Protein AF-A0A660U6V4-F1 (afdb_monomer_lite)

Radius of gyration: 24.93 Å; chains: 1; bounding box: 78×36×75 Å

Sequence (187 aa):
MKKIIFLFVVLFFILNQIFLRADDAFIGFGAIKERSWGGIVRDWPSIFKMSDVVKVRGPRGMLGIRLSDNFPEVKDNTELLLHFDQVSFGRIMVDGSSYSLKYSDVYPSINIKVMGDGACAFQHIGSRIELTPREVAQFYPGKKLGSFTLSFYLYPTMLFDGETVISMLAPSIRFDNQLTGFKLYFK

pLDDT: mean 70.04, std 15.96, range [30.8, 91.12]

Structure (mmCIF, N/CA/C/O backbone):
data_AF-A0A660U6V4-F1
#
_entry.id   AF-A0A660U6V4-F1
#
loop_
_atom_site.group_PDB
_atom_site.id
_atom_site.type_symbol
_atom_site.label_atom_id
_atom_site.label_alt_id
_atom_site.label_comp_id
_atom_site.label_asym_id
_atom_site.label_entity_id
_atom_site.label_seq_id
_atom_site.pdbx_PDB_ins_code
_atom_site.Cartn_x
_atom_site.Cartn_y
_atom_site.Cartn_z
_atom_site.occupancy
_atom_site.B_iso_or_equiv
_atom_site.auth_seq_id
_atom_site.auth_comp_id
_atom_site.auth_asym_id
_atom_site.auth_atom_id
_atom_site.pdbx_PDB_model_num
ATOM 1 N N . MET A 1 1 ? 58.044 5.216 -10.805 1.00 56.44 1 MET A N 1
ATOM 2 C CA . MET A 1 1 ? 57.088 4.613 -9.843 1.00 56.44 1 MET A CA 1
ATOM 3 C C . MET A 1 1 ? 55.689 5.236 -9.875 1.00 56.44 1 MET A C 1
ATOM 5 O O . MET A 1 1 ? 54.741 4.487 -10.041 1.00 56.44 1 MET A O 1
ATOM 9 N N . LYS A 1 2 ? 55.516 6.570 -9.809 1.00 58.06 2 LYS A N 1
ATOM 10 C CA . LYS A 1 2 ? 54.177 7.214 -9.783 1.00 58.06 2 LYS A CA 1
ATOM 11 C C . LYS A 1 2 ? 53.252 6.891 -10.979 1.00 58.06 2 LYS A C 1
ATOM 13 O O . LYS A 1 2 ? 52.054 6.737 -10.787 1.00 58.06 2 LYS A O 1
ATOM 18 N N . LYS A 1 3 ? 53.795 6.720 -12.194 1.00 61.12 3 LYS A N 1
ATOM 19 C CA . LYS A 1 3 ? 53.003 6.389 -13.400 1.00 61.12 3 LYS A CA 1
ATOM 20 C C . LYS A 1 3 ? 52.432 4.959 -13.408 1.00 61.12 3 LYS A C 1
ATOM 22 O O . LYS A 1 3 ? 51.362 4.748 -13.959 1.00 61.12 3 LYS A O 1
ATOM 27 N N . ILE A 1 4 ? 53.109 3.999 -12.769 1.00 71.69 4 ILE A N 1
ATOM 28 C CA . ILE A 1 4 ? 52.669 2.590 -12.712 1.00 71.69 4 ILE A CA 1
ATOM 29 C C . ILE A 1 4 ? 51.511 2.430 -11.720 1.00 71.69 4 ILE A C 1
ATOM 31 O O . ILE A 1 4 ? 50.544 1.734 -12.006 1.00 71.69 4 ILE A O 1
ATOM 35 N N . ILE A 1 5 ? 51.571 3.146 -10.593 1.00 73.06 5 ILE A N 1
ATOM 36 C CA . ILE A 1 5 ? 50.500 3.163 -9.587 1.00 73.06 5 ILE A CA 1
ATOM 37 C C . ILE A 1 5 ? 49.222 3.771 -10.178 1.00 73.06 5 ILE A C 1
ATOM 39 O O . ILE A 1 5 ? 48.141 3.226 -9.991 1.00 73.06 5 ILE A O 1
ATOM 43 N N . PHE A 1 6 ? 49.344 4.853 -10.954 1.00 75.12 6 PHE A N 1
ATOM 44 C CA . PHE A 1 6 ? 48.192 5.472 -11.612 1.00 75.12 6 PHE A CA 1
ATOM 45 C C . PHE A 1 6 ? 47.521 4.526 -12.620 1.00 75.12 6 PHE A C 1
ATOM 47 O O . PHE A 1 6 ? 46.299 4.423 -12.642 1.00 75.12 6 PHE A O 1
ATOM 54 N N . LEU A 1 7 ? 48.312 3.774 -13.396 1.00 75.38 7 LEU A N 1
ATOM 55 C CA . LEU A 1 7 ? 47.782 2.771 -14.322 1.00 75.38 7 LEU A CA 1
ATOM 56 C C . LEU A 1 7 ? 47.013 1.666 -13.579 1.00 75.38 7 LEU A C 1
ATOM 58 O O . LEU A 1 7 ? 45.936 1.277 -14.017 1.00 75.38 7 LEU A O 1
ATOM 62 N N . PHE A 1 8 ? 47.526 1.210 -12.432 1.00 74.44 8 PHE A N 1
ATOM 63 C CA . PHE A 1 8 ? 46.866 0.196 -11.604 1.00 74.44 8 PHE A CA 1
ATOM 64 C C . PHE A 1 8 ? 45.539 0.686 -11.013 1.00 74.44 8 PHE A C 1
ATOM 66 O O . PHE A 1 8 ? 44.561 -0.056 -11.017 1.00 74.44 8 PHE A O 1
ATOM 73 N N . VAL A 1 9 ? 45.476 1.942 -10.559 1.00 73.44 9 VAL A N 1
ATOM 74 C CA . VAL A 1 9 ? 44.240 2.543 -10.027 1.00 73.44 9 VAL A CA 1
ATOM 75 C C . VAL A 1 9 ? 43.182 2.681 -11.123 1.00 73.44 9 VAL A C 1
ATOM 77 O O . VAL A 1 9 ? 42.023 2.335 -10.905 1.00 73.44 9 VAL A O 1
ATOM 80 N N . VAL A 1 10 ? 43.577 3.115 -12.323 1.00 72.62 10 VAL A N 1
ATOM 81 C CA . VAL A 1 10 ? 42.662 3.216 -13.471 1.00 72.62 10 VAL A CA 1
ATOM 82 C C . VAL A 1 10 ? 42.168 1.830 -13.902 1.00 72.62 10 VAL A C 1
ATOM 84 O O . VAL A 1 10 ? 40.972 1.651 -14.122 1.00 72.62 10 VAL A O 1
ATOM 87 N N . LEU A 1 11 ? 43.052 0.827 -13.951 1.00 70.12 11 LEU A N 1
ATOM 88 C CA . LEU A 1 11 ? 42.680 -0.547 -14.301 1.00 70.12 11 LEU A CA 1
ATOM 89 C C . LEU A 1 11 ? 41.718 -1.158 -13.266 1.00 70.12 11 LEU A C 1
ATOM 91 O O . LEU A 1 11 ? 40.752 -1.815 -13.644 1.00 70.12 11 LEU A O 1
ATOM 95 N N . PHE A 1 12 ? 41.936 -0.893 -11.974 1.00 69.38 12 PHE A N 1
ATOM 96 C CA . PHE A 1 12 ? 41.075 -1.362 -10.884 1.00 69.38 12 PHE A CA 1
ATOM 97 C C . PHE A 1 12 ? 39.674 -0.733 -10.928 1.00 69.38 12 PHE A C 1
ATOM 99 O O . PHE A 1 12 ? 38.679 -1.411 -10.662 1.00 69.38 12 PHE A O 1
ATOM 106 N N . PHE A 1 13 ? 39.574 0.543 -11.317 1.00 60.69 13 PHE A N 1
ATOM 107 C CA . PHE A 1 13 ? 38.285 1.210 -11.517 1.00 60.69 13 PHE A CA 1
ATOM 108 C C . PHE A 1 13 ? 37.533 0.675 -12.742 1.00 60.69 13 PHE A C 1
ATOM 110 O O . PHE A 1 13 ? 36.322 0.483 -12.669 1.00 60.69 13 PHE A O 1
ATOM 117 N N . ILE A 1 14 ? 38.228 0.383 -13.845 1.00 62.06 14 ILE A N 1
ATOM 118 C CA . ILE A 1 14 ? 37.599 -0.166 -15.058 1.00 62.06 14 ILE A CA 1
ATOM 119 C C . ILE A 1 14 ? 37.148 -1.617 -14.837 1.00 62.06 14 ILE A C 1
ATOM 121 O O . ILE A 1 14 ? 36.043 -1.980 -15.234 1.00 62.06 14 ILE A O 1
ATOM 125 N N . LEU A 1 15 ? 37.954 -2.441 -14.161 1.00 56.00 15 LEU A N 1
ATOM 126 C CA . LEU A 1 15 ? 37.610 -3.841 -13.887 1.00 56.00 15 LEU A CA 1
ATOM 127 C C . LEU A 1 15 ? 36.427 -3.976 -12.914 1.00 56.00 15 LEU A C 1
ATOM 129 O O . LEU A 1 15 ? 35.566 -4.825 -13.135 1.00 56.00 15 LEU A O 1
ATOM 133 N N . ASN A 1 16 ? 36.306 -3.101 -11.906 1.00 54.91 16 ASN A N 1
ATOM 134 C CA . ASN A 1 16 ? 35.133 -3.094 -11.017 1.00 54.91 16 ASN A CA 1
ATOM 135 C C . ASN A 1 16 ? 33.827 -2.738 -11.746 1.00 54.91 16 ASN A C 1
ATOM 137 O O . ASN A 1 16 ? 32.776 -3.285 -11.426 1.00 54.91 16 ASN A O 1
ATOM 141 N N . GLN A 1 17 ? 33.882 -1.877 -12.767 1.00 53.91 17 GLN A N 1
ATOM 142 C CA . GLN A 1 17 ? 32.705 -1.535 -13.580 1.00 53.91 17 GLN A CA 1
ATOM 143 C C . GLN A 1 17 ? 32.230 -2.702 -14.465 1.00 53.91 17 GLN A C 1
ATOM 145 O O . GLN A 1 17 ? 31.076 -2.719 -14.889 1.00 53.91 17 GLN A O 1
ATOM 150 N N . ILE A 1 18 ? 33.098 -3.683 -14.742 1.00 52.56 18 ILE A N 1
ATOM 151 C CA . ILE A 1 18 ? 32.768 -4.865 -15.553 1.00 52.56 18 ILE A CA 1
ATOM 152 C C . ILE A 1 18 ? 32.165 -5.979 -14.682 1.00 52.56 18 ILE A C 1
ATOM 154 O O . ILE A 1 18 ? 31.241 -6.656 -15.127 1.00 52.56 18 ILE A O 1
ATOM 158 N N . PHE A 1 19 ? 32.626 -6.142 -13.437 1.00 47.75 19 PHE A N 1
ATOM 159 C CA . PHE A 1 19 ? 32.134 -7.193 -12.534 1.00 47.75 19 PHE A CA 1
ATOM 160 C C . PHE A 1 19 ? 30.818 -6.859 -11.813 1.00 47.75 19 PHE A C 1
ATOM 162 O O . PHE A 1 19 ? 30.117 -7.772 -11.395 1.00 47.75 19 PHE A O 1
ATOM 169 N N . LEU A 1 20 ? 30.410 -5.588 -11.741 1.00 45.88 20 LEU A N 1
ATOM 170 C CA . LEU A 1 20 ? 29.126 -5.173 -11.144 1.00 45.88 20 LEU A CA 1
ATOM 171 C C . LEU A 1 20 ? 27.901 -5.358 -12.071 1.00 45.88 20 LEU A C 1
ATOM 173 O O . LEU A 1 20 ? 26.837 -4.802 -11.812 1.00 45.88 20 LEU A O 1
ATOM 177 N N . ARG A 1 21 ? 28.033 -6.112 -13.172 1.00 45.25 21 ARG A N 1
ATOM 178 C CA . ARG A 1 21 ? 26.960 -6.353 -14.161 1.00 45.25 21 ARG A CA 1
ATOM 179 C C . ARG A 1 21 ? 26.625 -7.828 -14.392 1.00 45.25 21 ARG A C 1
ATOM 181 O O . ARG A 1 21 ? 26.104 -8.177 -15.448 1.00 45.25 21 ARG A O 1
ATOM 188 N N . ALA A 1 22 ? 26.914 -8.689 -13.428 1.00 46.25 22 ALA A N 1
ATOM 189 C CA . ALA A 1 22 ? 26.546 -10.094 -13.503 1.00 46.25 22 ALA A CA 1
ATOM 190 C C . ALA A 1 22 ? 25.791 -10.496 -12.240 1.00 46.25 22 ALA A C 1
ATOM 192 O O . ALA A 1 22 ? 26.386 -11.072 -11.349 1.00 46.25 22 ALA A O 1
ATOM 193 N N . ASP A 1 23 ? 24.504 -10.158 -12.186 1.00 45.94 23 ASP A N 1
ATOM 194 C CA . ASP A 1 23 ? 23.514 -10.831 -11.340 1.00 45.94 23 ASP A CA 1
ATOM 195 C C . ASP A 1 23 ? 22.126 -10.638 -11.971 1.00 45.94 23 ASP A C 1
ATOM 197 O O . ASP A 1 23 ? 21.220 -10.028 -11.408 1.00 45.94 23 ASP A O 1
ATOM 201 N N . ASP A 1 24 ? 21.958 -11.162 -13.188 1.00 45.28 24 ASP A N 1
ATOM 202 C CA . ASP A 1 24 ? 20.621 -11.470 -13.688 1.00 45.28 24 ASP A CA 1
ATOM 203 C C . ASP A 1 24 ? 20.239 -12.829 -13.093 1.00 45.28 24 ASP A C 1
ATOM 205 O O . ASP A 1 24 ? 20.553 -13.893 -13.636 1.00 45.28 24 ASP A O 1
ATOM 209 N N . ALA A 1 25 ? 19.598 -12.788 -11.925 1.00 39.84 25 ALA A N 1
ATOM 210 C CA . ALA A 1 25 ? 18.915 -13.941 -11.368 1.00 39.84 25 ALA A CA 1
ATOM 211 C C . ALA A 1 25 ? 17.941 -14.489 -12.423 1.00 39.84 25 ALA A C 1
ATOM 213 O O . ALA A 1 25 ? 17.092 -13.775 -12.957 1.00 39.84 25 ALA A O 1
ATOM 214 N N . PHE A 1 26 ? 18.100 -15.771 -12.745 1.00 38.44 26 PHE A N 1
ATOM 215 C CA . PHE A 1 26 ? 17.260 -16.514 -13.675 1.00 38.44 26 PHE A CA 1
ATOM 216 C C . PHE A 1 26 ? 15.803 -16.505 -13.173 1.00 38.44 26 PHE A C 1
ATOM 218 O O . PHE A 1 26 ? 15.432 -17.284 -12.297 1.00 38.44 26 PHE A O 1
ATOM 225 N N . ILE A 1 27 ? 14.965 -15.625 -13.724 1.00 37.44 27 ILE A N 1
ATOM 226 C CA . ILE A 1 27 ? 13.510 -15.655 -13.535 1.00 37.44 27 ILE A CA 1
ATOM 227 C C . ILE A 1 27 ? 12.926 -16.396 -14.741 1.00 37.44 27 ILE A C 1
ATOM 229 O O . ILE A 1 27 ? 13.237 -16.080 -15.887 1.00 37.44 27 ILE A O 1
ATOM 233 N N . GLY A 1 28 ? 12.162 -17.453 -14.462 1.00 33.84 28 GLY A N 1
ATOM 234 C CA . GLY A 1 28 ? 11.823 -18.531 -15.390 1.00 33.84 28 GLY A CA 1
ATOM 235 C C . GLY A 1 28 ? 11.405 -18.107 -16.802 1.00 33.84 28 GLY A C 1
ATOM 236 O O . GLY A 1 28 ? 10.550 -17.249 -17.005 1.00 33.84 28 GLY A O 1
ATOM 237 N N . PHE A 1 29 ? 11.961 -18.801 -17.795 1.00 38.56 29 PHE A N 1
ATOM 238 C CA . PHE A 1 29 ? 11.467 -18.758 -19.164 1.00 38.56 29 PHE A CA 1
ATOM 239 C C . PHE A 1 29 ? 10.163 -19.554 -19.259 1.00 38.56 29 PHE A C 1
ATOM 241 O O . PHE A 1 29 ? 10.164 -20.785 -19.239 1.00 38.56 29 PHE A O 1
ATOM 248 N N . GLY A 1 30 ? 9.043 -18.857 -19.433 1.00 37.59 30 GLY A N 1
ATOM 249 C CA . GLY A 1 30 ? 7.871 -19.450 -20.063 1.00 37.59 30 GLY A CA 1
ATOM 250 C C . GLY A 1 30 ? 8.166 -19.650 -21.548 1.00 37.59 30 GLY A C 1
ATOM 251 O O . GLY A 1 30 ? 8.007 -18.726 -22.342 1.00 37.59 30 GLY A O 1
ATOM 252 N N . ALA A 1 31 ? 8.633 -20.836 -21.939 1.00 36.97 31 ALA A N 1
ATOM 253 C CA . ALA A 1 31 ? 8.666 -21.202 -23.348 1.00 36.97 31 ALA A CA 1
ATOM 254 C C . ALA A 1 31 ? 7.220 -21.359 -23.830 1.00 36.97 31 ALA A C 1
ATOM 256 O O . ALA A 1 31 ? 6.438 -22.105 -23.237 1.00 36.97 31 ALA A O 1
ATOM 257 N N . ILE A 1 32 ? 6.854 -20.658 -24.903 1.00 45.62 32 ILE A N 1
ATOM 258 C CA . ILE A 1 32 ? 5.584 -20.896 -25.589 1.00 45.62 32 ILE A CA 1
ATOM 259 C C . ILE A 1 32 ? 5.622 -22.345 -26.086 1.00 45.62 32 ILE A C 1
ATOM 261 O O . ILE A 1 32 ? 6.337 -22.654 -27.036 1.00 45.62 32 ILE A O 1
ATOM 265 N N . LYS A 1 33 ? 4.907 -23.233 -25.386 1.00 38.03 33 LYS A N 1
ATOM 266 C CA . LYS A 1 33 ? 4.964 -24.685 -25.600 1.00 38.03 33 LYS A CA 1
ATOM 267 C C . LYS A 1 33 ? 4.231 -25.115 -26.873 1.00 38.03 33 LYS A C 1
ATOM 269 O O . LYS A 1 33 ? 4.570 -26.146 -27.438 1.00 38.03 33 LYS A O 1
ATOM 274 N N . GLU A 1 34 ? 3.285 -24.307 -27.352 1.00 30.80 34 GLU A N 1
ATOM 275 C CA . GLU A 1 34 ? 2.601 -24.547 -28.620 1.00 30.80 34 GLU A CA 1
ATOM 276 C C . GLU A 1 34 ? 2.069 -23.235 -29.222 1.00 30.80 34 GLU A C 1
ATOM 278 O O . GLU A 1 34 ? 1.508 -22.393 -28.519 1.00 30.80 34 GLU A O 1
ATOM 283 N N . ARG A 1 35 ? 2.255 -23.052 -30.533 1.00 45.50 35 ARG A N 1
ATOM 284 C CA . ARG A 1 35 ? 1.520 -22.077 -31.349 1.00 45.50 35 ARG A CA 1
ATOM 285 C C . ARG A 1 35 ? 0.851 -22.859 -32.468 1.00 45.50 35 ARG A C 1
ATOM 287 O O . ARG A 1 35 ? 1.531 -23.261 -33.408 1.00 45.50 35 ARG A O 1
ATOM 294 N N . SER A 1 36 ? -0.455 -23.075 -32.377 1.00 37.28 36 SER A N 1
ATOM 295 C CA . SER A 1 36 ? -1.227 -23.614 -33.492 1.00 37.28 36 SER A CA 1
ATOM 296 C C . SER A 1 36 ? -1.956 -22.475 -34.200 1.00 37.28 36 SER A C 1
ATOM 298 O O . SER A 1 36 ? -2.943 -21.931 -33.715 1.00 37.28 36 SER A O 1
ATOM 300 N N . TRP A 1 37 ? -1.447 -22.092 -35.371 1.00 43.34 37 TRP A N 1
ATOM 301 C CA . TRP A 1 37 ? -2.268 -21.490 -36.417 1.00 43.34 37 TRP A CA 1
ATOM 302 C C . TRP A 1 37 ? -1.598 -21.681 -37.780 1.00 43.34 37 TRP A C 1
ATOM 304 O O . TRP A 1 37 ? -0.381 -21.544 -37.909 1.00 43.34 37 TRP A O 1
ATOM 314 N N . GLY A 1 38 ? -2.386 -22.066 -38.784 1.00 40.25 38 GLY A N 1
ATOM 315 C CA . GLY A 1 38 ? -1.903 -22.424 -40.114 1.00 40.25 38 GLY A CA 1
ATOM 316 C C . GLY A 1 38 ? -1.433 -21.207 -40.908 1.00 40.25 38 GLY A C 1
ATOM 317 O O . GLY A 1 38 ? -2.225 -20.319 -41.203 1.00 40.25 38 GLY A O 1
ATOM 318 N N . GLY A 1 39 ? -0.155 -21.184 -41.293 1.00 34.72 39 GLY A N 1
ATOM 319 C CA . GLY A 1 39 ? 0.376 -20.145 -42.175 1.00 34.72 39 GLY A CA 1
ATOM 320 C C . GLY A 1 39 ? 1.897 -20.165 -42.323 1.00 34.72 39 GLY A C 1
ATOM 321 O O . GLY A 1 39 ? 2.628 -19.737 -41.443 1.00 34.72 39 GLY A O 1
ATOM 322 N N . ILE A 1 40 ? 2.332 -20.682 -43.468 1.00 40.56 40 ILE A N 1
ATOM 323 C CA . ILE A 1 40 ? 3.671 -20.766 -44.079 1.00 40.56 40 ILE A CA 1
ATOM 324 C C . ILE A 1 40 ? 4.688 -19.674 -43.652 1.00 40.56 40 ILE A C 1
ATOM 326 O O . ILE A 1 40 ? 4.561 -18.523 -44.045 1.00 40.56 40 ILE A O 1
ATOM 330 N N . VAL A 1 41 ? 5.737 -20.102 -42.929 1.00 43.59 41 VAL A N 1
ATOM 331 C CA . VAL A 1 41 ? 7.213 -19.861 -43.006 1.00 43.59 41 VAL A CA 1
ATOM 332 C C . VAL A 1 41 ? 7.813 -18.502 -43.454 1.00 43.59 41 VAL A C 1
ATOM 334 O O . VAL A 1 41 ? 9.019 -18.329 -43.309 1.00 43.59 41 VAL A O 1
ATOM 337 N N . ARG A 1 42 ? 7.082 -17.498 -43.940 1.00 41.06 42 ARG A N 1
ATOM 338 C CA . ARG A 1 42 ? 7.687 -16.217 -44.353 1.00 41.06 42 ARG A CA 1
ATOM 339 C C . ARG A 1 42 ? 7.310 -15.102 -43.395 1.00 41.06 42 ARG A C 1
ATOM 341 O O . ARG A 1 42 ? 6.128 -14.854 -43.210 1.00 41.06 42 ARG A O 1
ATOM 348 N N . ASP A 1 43 ? 8.351 -14.515 -42.799 1.00 43.56 43 ASP A N 1
ATOM 349 C CA . ASP A 1 43 ? 8.454 -13.199 -42.161 1.00 43.56 43 ASP A CA 1
ATOM 350 C C . ASP A 1 43 ? 7.144 -12.569 -41.701 1.00 43.56 43 ASP A C 1
ATOM 352 O O . ASP A 1 43 ? 6.300 -12.256 -42.521 1.00 43.56 43 ASP A O 1
ATOM 356 N N . TRP A 1 44 ? 7.019 -12.310 -40.397 1.00 48.53 44 TRP A N 1
ATOM 357 C CA . TRP A 1 44 ? 5.889 -11.628 -39.761 1.00 48.53 44 TRP A CA 1
ATOM 358 C C . TRP A 1 44 ? 5.781 -10.188 -40.299 1.00 48.53 44 TRP A C 1
ATOM 360 O O . TRP A 1 44 ? 6.387 -9.291 -39.709 1.00 48.53 44 TRP A O 1
ATOM 370 N N . PRO A 1 45 ? 5.046 -9.898 -41.393 1.00 45.91 45 PRO A N 1
ATOM 371 C CA . PRO A 1 45 ? 5.217 -8.627 -42.089 1.00 45.91 45 PRO A CA 1
ATOM 372 C C . PRO A 1 45 ? 4.501 -7.503 -41.343 1.00 45.91 45 PRO A C 1
ATOM 374 O O . PRO A 1 45 ? 4.735 -6.323 -41.594 1.00 45.91 45 PRO A O 1
ATOM 377 N N . SER A 1 46 ? 3.560 -7.846 -40.461 1.00 50.97 46 SER A N 1
ATOM 378 C CA . SER A 1 46 ? 2.671 -6.875 -39.840 1.00 50.97 46 SER A CA 1
ATOM 379 C C . SER A 1 46 ? 2.091 -7.446 -38.551 1.00 50.97 46 SER A C 1
ATOM 381 O O . SER A 1 46 ? 1.194 -8.287 -38.570 1.00 50.97 46 SER A O 1
ATOM 383 N N . ILE A 1 47 ? 2.599 -6.981 -37.410 1.00 55.41 47 ILE A N 1
ATOM 384 C CA . ILE A 1 47 ? 1.911 -7.159 -36.132 1.00 55.41 47 ILE A CA 1
ATOM 385 C C . ILE A 1 47 ? 0.644 -6.298 -36.193 1.00 55.41 47 ILE A C 1
ATOM 387 O O . ILE A 1 47 ? 0.729 -5.074 -36.223 1.00 55.41 47 ILE A O 1
ATOM 391 N N . PHE A 1 48 ? -0.522 -6.940 -36.249 1.00 52.09 48 PHE A N 1
ATOM 392 C CA . PHE A 1 48 ? -1.805 -6.259 -36.455 1.00 52.09 48 PHE A CA 1
ATOM 393 C C . PHE A 1 48 ? -2.311 -5.528 -35.200 1.00 52.09 48 PHE A C 1
ATOM 395 O O . PHE A 1 48 ? -2.978 -4.502 -35.301 1.00 52.09 48 PHE A O 1
ATOM 402 N N . LYS A 1 49 ? -1.982 -6.035 -34.003 1.00 55.38 49 LYS A N 1
ATOM 403 C CA . LYS A 1 49 ? -2.353 -5.418 -32.725 1.00 55.38 49 LYS A CA 1
ATOM 404 C C . LYS A 1 49 ? -1.404 -5.869 -31.617 1.00 55.38 49 LYS A C 1
ATOM 406 O O . LYS A 1 49 ? -1.132 -7.057 -31.478 1.00 55.38 49 LYS A O 1
ATOM 411 N N . MET A 1 50 ? -0.919 -4.913 -30.832 1.00 61.12 50 MET A N 1
ATOM 412 C CA . MET A 1 50 ? -0.195 -5.143 -29.582 1.00 61.12 50 MET A CA 1
ATOM 413 C C . MET A 1 50 ? -1.046 -4.559 -28.458 1.00 61.12 50 MET A C 1
ATOM 415 O O . MET A 1 50 ? -1.225 -3.346 -28.405 1.00 61.12 50 MET A O 1
ATOM 419 N N . SER A 1 51 ? -1.596 -5.412 -27.600 1.00 65.69 51 SER A N 1
ATOM 420 C CA . SER A 1 51 ? -2.247 -5.018 -26.347 1.00 65.69 51 SER A CA 1
ATOM 421 C C . SER A 1 51 ? -1.553 -5.726 -25.193 1.00 65.69 51 SER A C 1
ATOM 423 O O . SER A 1 51 ? -1.007 -6.811 -25.391 1.00 65.69 51 SER A O 1
ATOM 425 N N . ASP A 1 52 ? -1.537 -5.087 -24.025 1.00 69.88 52 ASP A N 1
ATOM 426 C CA . ASP A 1 52 ? -1.032 -5.679 -22.778 1.00 69.88 52 ASP A CA 1
ATOM 427 C C . ASP A 1 52 ? 0.426 -6.157 -22.885 1.00 69.88 52 ASP A C 1
ATOM 429 O O . ASP A 1 52 ? 0.839 -7.183 -22.343 1.00 69.88 52 ASP A O 1
ATOM 433 N N . VAL A 1 53 ? 1.224 -5.407 -23.651 1.00 71.50 53 VAL A N 1
ATOM 434 C CA . VAL A 1 53 ? 2.643 -5.671 -23.878 1.00 71.50 53 VAL A CA 1
ATOM 435 C C . VAL A 1 53 ? 3.457 -4.394 -23.762 1.00 71.50 53 VAL A C 1
ATOM 437 O O . VAL A 1 53 ? 3.059 -3.326 -24.224 1.00 71.50 53 VAL A O 1
ATOM 440 N N . VAL A 1 54 ? 4.648 -4.527 -23.192 1.00 73.25 54 VAL A N 1
ATOM 441 C CA . VAL A 1 54 ? 5.615 -3.448 -23.006 1.00 73.25 54 VAL A CA 1
ATOM 442 C C . VAL A 1 54 ? 6.874 -3.750 -23.805 1.00 73.25 54 VAL A C 1
ATOM 444 O O . VAL A 1 54 ? 7.371 -4.880 -23.840 1.00 73.25 54 VAL A O 1
ATOM 447 N N . LYS A 1 55 ? 7.406 -2.713 -24.453 1.00 75.38 55 LYS A N 1
ATOM 448 C CA . LYS A 1 55 ? 8.701 -2.770 -25.131 1.00 75.38 55 LYS A CA 1
ATOM 449 C C . LYS A 1 55 ? 9.802 -2.647 -24.088 1.00 75.38 55 LYS A C 1
ATOM 451 O O . LYS A 1 55 ? 9.833 -1.682 -23.331 1.00 75.38 55 LYS A O 1
ATOM 456 N N . VAL A 1 56 ? 10.711 -3.609 -24.068 1.00 76.38 56 VAL A N 1
ATOM 457 C CA . VAL A 1 56 ? 11.852 -3.643 -23.149 1.00 76.38 56 VAL A CA 1
ATOM 458 C C . VAL A 1 56 ? 13.148 -3.767 -23.936 1.00 76.38 56 VAL A C 1
ATOM 460 O O . VAL A 1 56 ? 13.156 -4.185 -25.095 1.00 76.38 56 VAL A O 1
ATOM 463 N N . ARG A 1 57 ? 14.271 -3.395 -23.324 1.00 68.31 57 ARG A N 1
ATOM 464 C CA . ARG A 1 57 ? 15.580 -3.604 -23.942 1.00 68.31 57 ARG A CA 1
ATOM 465 C C . ARG A 1 57 ? 15.948 -5.082 -23.825 1.00 68.31 57 ARG A C 1
ATOM 467 O O . ARG A 1 57 ? 16.163 -5.581 -22.728 1.00 68.31 57 ARG A O 1
ATOM 474 N N . GLY A 1 58 ? 15.992 -5.770 -24.956 1.00 69.06 58 GLY A N 1
ATOM 475 C CA . GLY A 1 58 ? 16.435 -7.152 -25.059 1.00 69.06 58 GLY A CA 1
ATOM 476 C C . GLY A 1 58 ? 17.964 -7.284 -25.073 1.00 69.06 58 GLY A C 1
ATOM 477 O O . GLY A 1 58 ? 18.694 -6.281 -25.126 1.00 69.06 58 GLY A O 1
ATOM 478 N N . PRO A 1 59 ? 18.474 -8.528 -25.058 1.00 65.69 59 PRO A N 1
ATOM 479 C CA . PRO A 1 59 ? 19.903 -8.805 -25.109 1.00 65.69 59 PRO A CA 1
ATOM 480 C C . PRO A 1 59 ? 20.579 -8.108 -26.291 1.00 65.69 59 PRO A C 1
ATOM 482 O O . PRO A 1 59 ? 20.021 -8.013 -27.384 1.00 65.69 59 PRO A O 1
ATOM 485 N N . ARG A 1 60 ? 21.802 -7.608 -26.071 1.00 73.12 60 ARG A N 1
ATOM 486 C CA . ARG A 1 60 ? 22.613 -6.922 -27.099 1.00 73.12 60 ARG A CA 1
ATOM 487 C C . ARG A 1 60 ? 21.925 -5.703 -27.736 1.00 73.12 60 ARG A C 1
ATOM 489 O O . ARG A 1 60 ? 22.259 -5.318 -28.850 1.00 73.12 60 ARG A O 1
ATOM 496 N N . GLY A 1 61 ? 20.986 -5.074 -27.025 1.00 70.12 61 GLY A N 1
ATOM 497 C CA . GLY A 1 61 ? 20.281 -3.883 -27.506 1.00 70.12 61 GLY A CA 1
ATOM 498 C C . GLY A 1 61 ? 19.156 -4.172 -28.498 1.00 70.12 61 GLY A C 1
ATOM 499 O O . GLY A 1 61 ? 18.638 -3.230 -29.092 1.00 70.12 61 GLY A O 1
ATOM 500 N N . MET A 1 62 ? 18.763 -5.437 -28.663 1.00 67.38 62 MET A N 1
ATOM 501 C CA . MET A 1 62 ? 17.583 -5.798 -29.448 1.00 67.38 62 MET A CA 1
ATOM 502 C C . MET A 1 62 ? 16.302 -5.291 -28.777 1.00 67.38 62 MET A C 1
ATOM 504 O O . MET A 1 62 ? 16.263 -5.064 -27.568 1.00 67.38 62 MET A O 1
ATOM 508 N N . LEU A 1 63 ? 15.234 -5.123 -29.553 1.00 62.88 63 LEU A N 1
ATOM 509 C CA . LEU A 1 63 ? 13.913 -4.832 -29.007 1.00 62.88 63 LEU A CA 1
ATOM 510 C C . LEU A 1 63 ? 13.318 -6.117 -28.421 1.00 62.88 63 LEU A C 1
ATOM 512 O O . LEU A 1 63 ? 13.065 -7.075 -29.148 1.00 62.88 63 LEU A O 1
ATOM 516 N N . GLY A 1 64 ? 13.095 -6.131 -27.112 1.00 72.62 64 GLY A N 1
ATOM 517 C CA . GLY A 1 64 ? 12.322 -7.160 -26.431 1.00 72.62 64 GLY A CA 1
ATOM 518 C C . GLY A 1 64 ? 10.859 -6.745 -26.303 1.00 72.62 64 GLY A C 1
ATOM 519 O O . GLY A 1 64 ? 10.535 -5.559 -26.204 1.00 72.62 64 GLY A O 1
ATOM 520 N N . ILE A 1 65 ? 9.969 -7.732 -26.284 1.00 72.69 65 ILE A N 1
ATOM 521 C CA . ILE A 1 65 ? 8.547 -7.547 -25.991 1.00 72.69 65 ILE A CA 1
ATOM 522 C C . ILE A 1 65 ? 8.218 -8.446 -24.804 1.00 72.69 65 ILE A C 1
ATOM 524 O O . ILE A 1 65 ? 8.563 -9.627 -24.801 1.00 72.69 65 ILE A O 1
ATOM 528 N N . ARG A 1 66 ? 7.567 -7.872 -23.798 1.00 74.81 66 ARG A N 1
ATOM 529 C CA . ARG A 1 66 ? 7.155 -8.529 -22.555 1.00 74.81 66 ARG A CA 1
ATOM 530 C C . ARG A 1 66 ? 5.668 -8.256 -22.330 1.00 74.81 66 ARG A C 1
ATOM 532 O O . ARG A 1 66 ? 5.189 -7.213 -22.760 1.00 74.81 66 ARG A O 1
ATOM 539 N N . LEU A 1 67 ? 4.953 -9.162 -21.664 1.00 74.69 67 LEU A N 1
ATOM 540 C CA . LEU A 1 67 ? 3.590 -8.885 -21.191 1.00 74.69 67 LEU A CA 1
ATOM 541 C C . LEU A 1 67 ? 3.619 -7.768 -20.141 1.00 74.69 67 LEU A C 1
ATOM 543 O O . LEU A 1 67 ? 4.532 -7.731 -19.313 1.00 74.69 67 LEU A O 1
ATOM 547 N N . SER A 1 68 ? 2.652 -6.856 -20.187 1.00 70.88 68 SER A N 1
ATOM 548 C CA . SER A 1 68 ? 2.485 -5.860 -19.129 1.00 70.88 68 SER A CA 1
ATOM 549 C C . SER A 1 68 ? 2.232 -6.547 -17.795 1.00 70.88 68 SER A C 1
ATOM 551 O O . SER A 1 68 ? 1.588 -7.595 -17.736 1.00 70.88 68 SER A O 1
ATOM 553 N N . ASP A 1 69 ? 2.756 -5.953 -16.725 1.00 70.88 69 ASP A N 1
ATOM 554 C CA . ASP A 1 69 ? 2.464 -6.444 -15.385 1.00 70.88 69 ASP A CA 1
ATOM 555 C C . ASP A 1 69 ? 0.969 -6.315 -15.113 1.00 70.88 69 ASP A C 1
ATOM 557 O O . ASP A 1 69 ? 0.317 -5.368 -15.558 1.00 70.88 69 ASP A O 1
ATOM 561 N N . ASN A 1 70 ? 0.423 -7.288 -14.388 1.00 69.75 70 ASN A N 1
ATOM 562 C CA . ASN A 1 70 ? -0.951 -7.199 -13.933 1.00 69.75 70 ASN A CA 1
ATOM 563 C C . ASN A 1 70 ? -1.005 -6.154 -12.814 1.00 69.75 70 ASN A C 1
ATOM 565 O O . ASN A 1 70 ? -0.491 -6.394 -11.719 1.00 69.75 70 ASN A O 1
ATOM 569 N N . PHE A 1 71 ? -1.570 -4.985 -13.109 1.00 68.88 71 PHE A N 1
ATOM 570 C CA . PHE A 1 71 ? -1.683 -3.894 -12.152 1.00 68.88 71 PHE A CA 1
ATOM 571 C C . PHE A 1 71 ? -3.055 -3.938 -11.466 1.00 68.88 71 PHE A C 1
ATOM 573 O O . PHE A 1 71 ? -4.073 -4.114 -12.140 1.00 68.88 71 PHE A O 1
ATOM 580 N N . PRO A 1 72 ? -3.124 -3.801 -10.132 1.00 72.25 72 PRO A N 1
ATOM 581 C CA . PRO A 1 72 ? -4.402 -3.683 -9.449 1.00 72.25 72 PRO A CA 1
ATOM 582 C C . PRO A 1 72 ? -5.114 -2.389 -9.866 1.00 72.25 72 PRO A C 1
ATOM 584 O O . PRO A 1 72 ? -4.672 -1.291 -9.553 1.00 72.25 72 PRO A O 1
ATOM 587 N N . GLU A 1 73 ? -6.246 -2.517 -10.552 1.00 76.00 73 GLU A N 1
ATOM 588 C CA . GLU A 1 73 ? -7.104 -1.382 -10.896 1.00 76.00 73 GLU A CA 1
ATOM 589 C C . GLU A 1 73 ? -8.100 -1.075 -9.771 1.00 76.00 73 GLU A C 1
ATOM 591 O O . GLU A 1 73 ? -8.649 -1.980 -9.131 1.00 76.00 73 GLU A O 1
ATOM 596 N N . VAL A 1 74 ? -8.377 0.214 -9.556 1.00 81.62 74 VAL A N 1
ATOM 597 C CA . VAL A 1 74 ? -9.486 0.644 -8.697 1.00 81.62 74 VAL A CA 1
ATOM 598 C C . VAL A 1 74 ? -10.799 0.285 -9.388 1.00 81.62 74 VAL A C 1
ATOM 600 O O . VAL A 1 74 ? -11.086 0.770 -10.479 1.00 81.62 74 VAL A O 1
ATOM 603 N N . LYS A 1 75 ? -11.596 -0.566 -8.744 1.00 85.00 75 LYS A N 1
ATOM 604 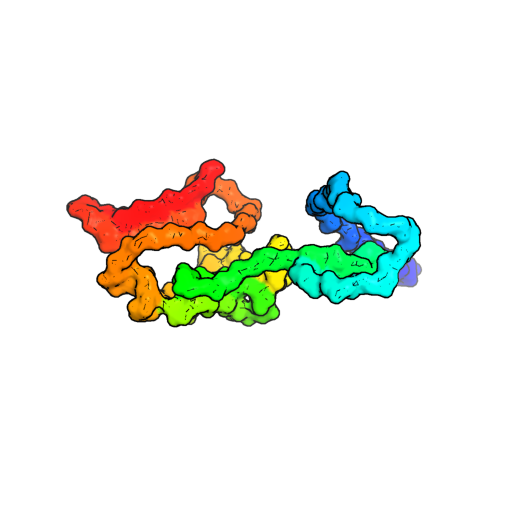C CA . LYS A 1 75 ? -12.949 -0.945 -9.166 1.00 85.00 75 LYS A CA 1
ATOM 605 C C . LYS A 1 75 ? -13.970 -0.368 -8.189 1.00 85.00 75 LYS A C 1
ATOM 607 O O . LYS A 1 75 ? -13.603 0.091 -7.111 1.00 85.00 75 LYS A O 1
ATOM 612 N N . ASP A 1 76 ? -15.256 -0.457 -8.520 1.00 83.81 76 ASP A N 1
ATOM 613 C CA . ASP A 1 76 ? -16.347 0.064 -7.676 1.00 83.81 76 ASP A CA 1
ATOM 614 C C . ASP A 1 76 ? -16.384 -0.545 -6.262 1.00 83.81 76 ASP A C 1
ATOM 616 O O . ASP A 1 76 ? -16.928 0.046 -5.334 1.00 83.81 76 ASP A O 1
ATOM 620 N N . ASN A 1 77 ? -15.802 -1.734 -6.086 1.00 84.81 77 ASN A N 1
ATOM 621 C CA . ASN A 1 77 ? -15.684 -2.424 -4.803 1.00 84.81 77 ASN A CA 1
ATOM 622 C C . ASN A 1 77 ? -14.296 -2.284 -4.149 1.00 84.81 77 ASN A C 1
ATOM 624 O O . ASN A 1 77 ? -14.030 -2.942 -3.141 1.00 84.81 77 ASN A O 1
ATOM 628 N N . THR A 1 78 ? -13.400 -1.474 -4.718 1.00 87.31 78 THR A N 1
ATOM 629 C CA . THR A 1 78 ? -12.078 -1.208 -4.149 1.00 87.31 78 THR A CA 1
ATOM 630 C C . THR A 1 78 ? -12.193 -0.119 -3.092 1.00 87.31 78 THR A C 1
ATOM 632 O O . THR A 1 78 ? -12.309 1.064 -3.393 1.00 87.31 78 THR A O 1
ATOM 635 N N . GLU A 1 79 ? -12.116 -0.536 -1.833 1.00 87.94 79 GLU A N 1
ATOM 636 C CA . GLU A 1 79 ? -12.169 0.366 -0.680 1.00 87.94 79 GLU A CA 1
ATOM 637 C C . GLU A 1 79 ? -10.862 1.165 -0.499 1.00 87.94 79 GLU A C 1
ATOM 639 O O . GLU A 1 79 ? -10.882 2.350 -0.163 1.00 87.94 79 GLU A O 1
ATOM 644 N N . LEU A 1 80 ? -9.719 0.516 -0.739 1.00 89.12 80 LEU A N 1
ATOM 645 C CA . LEU A 1 80 ? -8.383 1.096 -0.626 1.00 89.12 80 LEU A CA 1
ATOM 646 C C . LEU A 1 80 ? -7.427 0.406 -1.602 1.00 89.12 80 LEU A C 1
ATOM 648 O O . LEU A 1 80 ? -7.299 -0.820 -1.580 1.00 89.12 80 LEU A O 1
ATOM 652 N N . LEU A 1 81 ? -6.706 1.198 -2.392 1.00 89.75 81 LEU A N 1
ATOM 653 C CA . LEU A 1 81 ? -5.556 0.762 -3.171 1.00 89.75 81 LEU A CA 1
ATOM 654 C C . LEU A 1 81 ? -4.330 1.601 -2.796 1.00 89.75 81 LEU A C 1
ATOM 656 O O . LEU A 1 81 ? -4.257 2.794 -3.076 1.00 89.75 81 LEU A O 1
ATOM 660 N N . LEU A 1 82 ? -3.348 0.955 -2.172 1.00 88.50 82 LEU A N 1
ATOM 661 C CA . LEU A 1 82 ? -2.065 1.559 -1.828 1.00 88.50 82 LEU A CA 1
ATOM 662 C C . LEU A 1 82 ? -0.995 1.044 -2.793 1.00 88.50 82 LEU A C 1
ATOM 664 O O . LEU A 1 82 ? -0.748 -0.162 -2.832 1.00 88.50 82 LEU A O 1
ATOM 668 N N . HIS A 1 83 ? -0.355 1.934 -3.552 1.00 87.50 83 HIS A N 1
ATOM 669 C CA . HIS A 1 83 ? 0.693 1.549 -4.503 1.00 87.50 83 HIS A CA 1
ATOM 670 C C . HIS A 1 83 ? 1.826 2.578 -4.596 1.00 87.50 83 HIS A C 1
ATOM 672 O O . HIS A 1 83 ? 1.761 3.677 -4.034 1.00 87.50 83 HIS A O 1
ATOM 678 N N . PHE A 1 84 ? 2.903 2.181 -5.278 1.00 86.88 84 PHE A N 1
ATOM 679 C CA . PHE A 1 84 ? 4.183 2.897 -5.303 1.00 86.88 84 PHE A CA 1
ATOM 680 C C . PHE A 1 84 ? 4.703 3.133 -6.724 1.00 86.88 84 PHE A C 1
ATOM 682 O O . PHE A 1 84 ? 5.895 3.366 -6.919 1.00 86.88 84 PHE A O 1
ATOM 689 N N . ASP A 1 85 ? 3.810 3.091 -7.710 1.00 79.69 85 ASP A N 1
ATOM 690 C CA . ASP A 1 85 ? 4.166 3.152 -9.130 1.00 79.69 85 ASP A CA 1
ATOM 691 C C . ASP A 1 85 ? 4.645 4.540 -9.567 1.00 79.69 85 ASP A C 1
ATOM 693 O O . ASP A 1 85 ? 5.403 4.681 -10.525 1.00 79.69 85 ASP A O 1
ATOM 697 N N . GLN A 1 86 ? 4.296 5.577 -8.805 1.00 73.88 86 GLN A N 1
ATOM 698 C CA . GLN A 1 86 ? 4.872 6.908 -8.963 1.00 73.88 86 GLN A CA 1
ATOM 699 C C . GLN A 1 86 ? 6.049 7.100 -8.008 1.00 73.88 86 GLN A C 1
ATOM 701 O O . GLN A 1 86 ? 5.904 7.595 -6.889 1.00 73.88 86 GLN A O 1
ATOM 706 N N . VAL A 1 87 ? 7.246 6.739 -8.470 1.00 61.25 87 VAL A N 1
ATOM 707 C CA . VAL A 1 87 ? 8.468 6.890 -7.676 1.00 61.25 87 VAL A CA 1
ATOM 708 C C . VAL A 1 87 ? 8.905 8.352 -7.656 1.00 61.25 87 VAL A C 1
ATOM 710 O O . VAL A 1 87 ? 9.613 8.847 -8.530 1.00 61.25 87 VAL A O 1
ATOM 713 N N . SER A 1 88 ? 8.489 9.051 -6.609 1.00 61.31 88 SER A N 1
ATOM 714 C CA . SER A 1 88 ? 9.126 10.284 -6.154 1.00 61.31 88 SER A CA 1
ATOM 715 C C . SER A 1 88 ? 9.316 10.192 -4.645 1.00 61.31 88 SER A C 1
ATOM 717 O O . SER A 1 88 ? 8.484 9.611 -3.948 1.00 61.31 88 SER A O 1
ATOM 719 N N . PHE A 1 89 ? 10.445 10.698 -4.143 1.00 52.97 89 PHE A N 1
ATOM 720 C CA . PHE A 1 89 ? 10.786 10.614 -2.722 1.00 52.97 89 PHE A CA 1
ATOM 721 C C . PHE A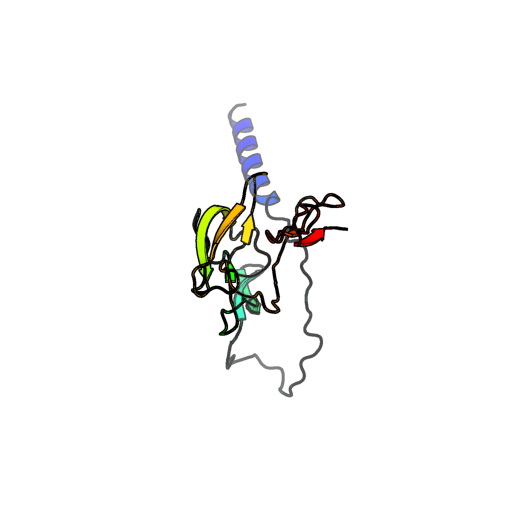 1 89 ? 9.618 11.102 -1.854 1.00 52.97 89 PHE A C 1
ATOM 723 O O . PHE A 1 89 ? 9.160 12.235 -2.000 1.00 52.97 89 PHE A O 1
ATOM 730 N N . GLY A 1 90 ? 9.126 10.224 -0.977 1.00 53.12 90 GLY A N 1
ATOM 731 C CA . GLY A 1 90 ? 8.040 10.523 -0.044 1.00 53.12 90 GLY A CA 1
ATOM 732 C C . GLY A 1 90 ? 6.636 10.620 -0.650 1.00 53.12 90 GLY A C 1
ATOM 733 O O . GLY A 1 90 ? 5.709 10.962 0.081 1.00 53.12 90 GLY A O 1
ATOM 734 N N . ARG A 1 91 ? 6.430 10.327 -1.944 1.00 63.00 91 ARG A N 1
ATOM 735 C CA . ARG A 1 91 ? 5.073 10.208 -2.498 1.00 63.00 91 ARG A CA 1
ATOM 736 C C . ARG A 1 91 ? 4.626 8.757 -2.510 1.00 63.00 91 ARG A C 1
ATOM 738 O O . ARG A 1 91 ? 5.272 7.888 -3.085 1.00 63.00 91 ARG A O 1
ATOM 745 N N . ILE A 1 92 ? 3.489 8.538 -1.871 1.00 72.00 92 ILE A N 1
ATOM 746 C CA . ILE A 1 92 ? 2.741 7.290 -1.875 1.00 72.00 92 ILE A CA 1
ATOM 747 C C . ILE A 1 92 ? 1.407 7.602 -2.521 1.00 72.00 92 ILE A C 1
ATOM 749 O O . ILE A 1 92 ? 0.796 8.626 -2.200 1.00 72.00 92 ILE A O 1
ATOM 753 N N . MET A 1 93 ? 0.959 6.722 -3.407 1.00 76.62 93 MET A N 1
ATOM 754 C CA . MET A 1 93 ? -0.346 6.861 -4.027 1.00 76.62 93 MET A CA 1
ATOM 755 C C . MET A 1 93 ? -1.359 6.085 -3.196 1.00 76.62 93 MET A C 1
ATOM 757 O O . MET A 1 93 ? -1.222 4.881 -2.968 1.00 76.62 93 MET A O 1
ATOM 761 N N . VAL A 1 94 ? -2.347 6.819 -2.696 1.00 75.31 94 VAL A N 1
ATOM 762 C CA . VAL A 1 94 ? -3.507 6.269 -2.003 1.00 75.31 94 VAL A CA 1
ATOM 763 C C . VAL A 1 94 ? -4.688 6.505 -2.924 1.00 75.31 94 VAL A C 1
ATOM 765 O O . VAL A 1 94 ? -5.252 7.599 -2.945 1.00 75.31 94 VAL A O 1
ATOM 768 N N . ASP A 1 95 ? -5.016 5.486 -3.706 1.00 72.81 95 ASP A N 1
ATOM 769 C CA . ASP A 1 95 ? -6.145 5.519 -4.619 1.00 72.81 95 ASP A CA 1
ATOM 770 C C . ASP A 1 95 ? -7.356 4.839 -3.965 1.00 72.81 95 ASP A C 1
ATOM 772 O O . ASP A 1 95 ? -7.240 3.871 -3.209 1.00 72.81 95 ASP A O 1
ATOM 776 N N . GLY A 1 96 ? -8.539 5.395 -4.220 1.00 65.50 96 GLY A N 1
ATOM 777 C CA . GLY A 1 96 ? -9.750 5.134 -3.441 1.00 65.50 96 GLY A CA 1
ATOM 778 C C . GLY A 1 96 ? -10.096 6.339 -2.561 1.00 65.50 96 GLY A C 1
ATOM 779 O O . GLY A 1 96 ? -9.323 6.774 -1.711 1.00 65.50 96 GLY A O 1
ATOM 780 N N . SER A 1 97 ? -11.278 6.922 -2.772 1.00 66.62 97 SER A N 1
ATOM 781 C CA . SER A 1 97 ? -11.689 8.209 -2.180 1.00 66.62 97 SER A CA 1
ATOM 782 C C . SER A 1 97 ? -11.908 8.190 -0.663 1.00 66.62 97 SER A C 1
ATOM 784 O O . SER A 1 97 ? -12.165 9.240 -0.063 1.00 66.62 97 SER A O 1
ATOM 786 N N . SER A 1 98 ? -11.850 7.009 -0.051 1.00 87.00 98 SER A N 1
ATOM 787 C CA . SER A 1 98 ? -12.291 6.750 1.317 1.00 87.00 98 SER A CA 1
ATOM 788 C C . SER A 1 98 ? -11.220 7.004 2.378 1.00 87.00 98 SER A C 1
ATOM 790 O O . SER A 1 98 ? -11.556 7.091 3.556 1.00 87.00 98 SER A O 1
ATOM 792 N N . TYR A 1 99 ? -9.952 7.188 2.002 1.00 90.06 99 TYR A N 1
ATOM 793 C CA . TYR A 1 99 ? -8.846 7.346 2.953 1.00 90.06 99 TYR A CA 1
ATOM 794 C C . TYR A 1 99 ? -8.006 8.585 2.663 1.00 90.06 99 TYR A C 1
ATOM 796 O O . TYR A 1 99 ? -7.926 9.073 1.539 1.00 90.06 99 TYR A O 1
ATOM 804 N N . SER A 1 100 ? -7.361 9.106 3.702 1.00 88.94 100 SER A N 1
ATOM 805 C CA . SER A 1 100 ? -6.342 10.150 3.583 1.00 88.94 100 SER A CA 1
ATOM 806 C C . SER A 1 100 ? -5.042 9.708 4.234 1.00 88.94 100 SER A C 1
ATOM 808 O O . SER A 1 100 ? -5.061 9.185 5.350 1.00 88.94 100 SER A O 1
ATOM 810 N N . LEU A 1 101 ? -3.919 9.972 3.567 1.00 88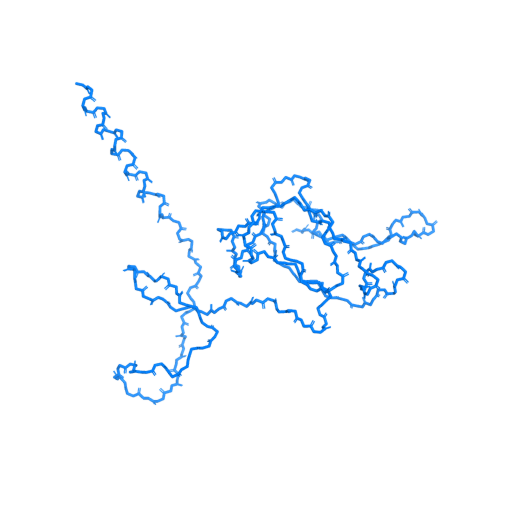.12 101 LEU A N 1
ATOM 811 C CA . LEU A 1 101 ? -2.590 9.775 4.133 1.00 88.12 101 LEU A CA 1
ATOM 812 C C . LEU A 1 101 ? -2.359 10.762 5.283 1.00 88.12 101 LEU A C 1
ATOM 814 O O . LEU A 1 101 ? -2.440 11.973 5.089 1.00 88.12 101 LEU A O 1
ATOM 818 N N . LYS A 1 102 ? -2.079 10.238 6.476 1.00 89.69 102 LYS A N 1
ATOM 819 C CA . LYS A 1 102 ? -1.759 11.030 7.670 1.00 89.69 102 LYS A CA 1
ATOM 820 C C . LYS A 1 102 ? -0.255 11.110 7.892 1.00 89.69 102 LYS A C 1
ATOM 822 O O . LYS A 1 102 ? 0.263 12.162 8.253 1.00 89.69 102 LYS A O 1
ATOM 827 N N . TYR A 1 103 ? 0.432 9.988 7.707 1.00 88.31 103 TYR A N 1
ATOM 828 C CA . TYR A 1 103 ? 1.867 9.882 7.923 1.00 88.31 103 TYR A CA 1
ATOM 829 C C . TYR A 1 103 ? 2.465 8.818 7.011 1.00 88.31 103 TYR A C 1
ATOM 831 O O . TYR A 1 103 ? 1.840 7.791 6.748 1.00 88.31 103 TYR A O 1
ATOM 839 N N . SER A 1 104 ? 3.695 9.051 6.572 1.00 88.94 104 SER A N 1
ATOM 840 C CA . SER A 1 104 ? 4.484 8.074 5.836 1.00 88.94 104 SER A CA 1
ATOM 841 C C . SER A 1 104 ? 5.963 8.233 6.137 1.00 88.94 104 SER A C 1
ATOM 843 O O . SER A 1 104 ? 6.516 9.313 5.938 1.00 88.94 104 SER A O 1
ATOM 845 N N . ASP A 1 105 ? 6.595 7.135 6.527 1.00 88.62 105 ASP A N 1
ATOM 846 C CA . ASP A 1 105 ? 8.047 6.989 6.603 1.00 88.62 105 ASP A CA 1
ATOM 847 C C . ASP A 1 105 ? 8.442 5.709 5.875 1.00 88.62 105 ASP A C 1
ATOM 849 O O . ASP A 1 105 ? 8.442 4.626 6.459 1.00 88.62 105 ASP A O 1
ATOM 853 N N . VAL A 1 106 ? 8.652 5.828 4.564 1.00 87.81 106 VAL A N 1
ATOM 854 C CA . VAL A 1 106 ? 8.956 4.711 3.666 1.00 87.81 106 VAL A CA 1
ATOM 855 C C . VAL A 1 106 ? 9.752 5.192 2.451 1.00 87.81 106 VAL A C 1
ATOM 857 O O . VAL A 1 106 ? 9.747 6.380 2.119 1.00 87.81 106 VAL A O 1
ATOM 860 N N . TYR A 1 107 ? 10.388 4.255 1.748 1.00 86.75 107 TYR A N 1
ATOM 861 C CA . TYR A 1 107 ? 11.283 4.543 0.627 1.00 86.75 107 TYR A CA 1
ATOM 862 C C . TYR A 1 107 ? 10.809 3.848 -0.661 1.00 86.75 107 TYR A C 1
ATOM 864 O O . TYR A 1 107 ? 11.159 2.686 -0.895 1.00 86.75 107 TYR A O 1
ATOM 872 N N . PRO A 1 108 ? 10.011 4.530 -1.510 1.00 87.56 108 PRO A N 1
ATOM 873 C CA . PRO A 1 108 ? 9.640 4.032 -2.833 1.00 87.56 108 PRO A CA 1
ATOM 874 C C . PRO A 1 108 ? 10.858 3.920 -3.759 1.00 87.56 108 PRO A C 1
ATOM 876 O O . PRO A 1 108 ? 11.722 4.798 -3.770 1.00 87.56 108 PRO A O 1
ATOM 879 N N . SER A 1 109 ? 10.931 2.859 -4.560 1.00 83.81 109 SER A N 1
ATOM 880 C CA . SER A 1 109 ? 12.025 2.624 -5.503 1.00 83.81 109 SER A CA 1
ATOM 881 C C . SER A 1 109 ? 11.597 1.733 -6.671 1.00 83.81 109 SER A C 1
ATOM 883 O O . SER A 1 109 ? 10.917 0.722 -6.497 1.00 83.81 109 SER A O 1
ATOM 885 N N . ILE A 1 110 ? 12.060 2.088 -7.874 1.00 84.75 110 ILE A N 1
ATOM 886 C CA . ILE A 1 110 ? 11.877 1.286 -9.094 1.00 84.75 110 ILE A CA 1
ATOM 887 C C . ILE A 1 110 ? 12.816 0.071 -9.149 1.00 84.75 110 ILE A C 1
ATOM 889 O O . ILE A 1 110 ? 12.593 -0.835 -9.944 1.00 84.75 110 ILE A O 1
ATOM 893 N N . ASN A 1 111 ? 13.878 0.053 -8.335 1.00 83.75 111 ASN A N 1
ATOM 894 C CA . ASN A 1 111 ? 14.947 -0.952 -8.420 1.00 83.75 111 ASN A CA 1
ATOM 895 C C . ASN A 1 111 ? 14.649 -2.224 -7.620 1.00 83.75 111 ASN A C 1
ATOM 897 O O . ASN A 1 111 ? 15.319 -3.231 -7.804 1.00 83.75 111 ASN A O 1
ATOM 901 N N . ILE A 1 112 ? 13.677 -2.166 -6.709 1.00 81.81 112 ILE A N 1
ATOM 902 C CA . ILE A 1 112 ? 13.307 -3.275 -5.814 1.00 81.81 112 ILE A CA 1
ATOM 903 C C . ILE A 1 112 ? 11.926 -3.848 -6.151 1.00 81.81 112 ILE A C 1
ATOM 905 O O . ILE A 1 112 ? 11.355 -4.605 -5.370 1.00 81.81 112 ILE A O 1
ATOM 909 N N . LYS A 1 113 ? 11.350 -3.439 -7.286 1.00 81.19 113 LYS A N 1
ATOM 910 C CA . LYS A 1 113 ? 10.012 -3.857 -7.695 1.00 81.19 113 LYS A CA 1
ATOM 911 C C . LYS A 1 113 ? 10.029 -5.274 -8.260 1.00 81.19 113 LYS A C 1
ATOM 913 O O . LYS A 1 113 ? 10.906 -5.624 -9.044 1.00 81.19 113 LYS A O 1
ATOM 918 N N . VAL A 1 114 ? 9.024 -6.061 -7.884 1.00 76.81 114 VAL A N 1
ATOM 919 C CA . VAL A 1 114 ? 8.747 -7.377 -8.487 1.00 76.81 114 VAL A CA 1
ATOM 920 C C . VAL A 1 114 ? 7.655 -7.259 -9.552 1.00 76.81 114 VAL A C 1
ATOM 922 O O . VAL A 1 114 ? 7.731 -7.909 -10.589 1.00 76.81 114 VAL A O 1
ATOM 925 N N . MET A 1 115 ? 6.656 -6.408 -9.309 1.00 75.38 115 MET A N 1
ATOM 926 C CA . MET A 1 115 ? 5.546 -6.102 -10.213 1.00 75.38 115 MET A CA 1
ATOM 927 C C . MET A 1 115 ? 5.267 -4.596 -10.190 1.00 75.38 115 MET A C 1
ATOM 929 O O . MET A 1 115 ? 5.616 -3.930 -9.213 1.00 75.38 115 MET A O 1
ATOM 933 N N . GLY A 1 116 ? 4.625 -4.085 -11.243 1.00 79.94 116 GLY A N 1
ATOM 934 C CA . GLY A 1 116 ? 4.253 -2.674 -11.361 1.00 79.94 116 GLY A CA 1
ATOM 935 C C . GLY A 1 116 ? 5.430 -1.763 -11.703 1.00 79.94 116 GLY A C 1
ATOM 936 O O . GLY A 1 116 ? 6.494 -2.203 -12.164 1.00 79.94 116 GLY A O 1
ATOM 937 N N . ASP A 1 117 ? 5.239 -0.468 -11.482 1.00 80.88 117 ASP A N 1
ATOM 938 C CA . ASP A 1 117 ? 6.248 0.553 -11.748 1.00 80.88 117 ASP A CA 1
ATOM 939 C C . ASP A 1 117 ? 7.148 0.888 -10.560 1.00 80.88 117 ASP A C 1
ATOM 941 O O . ASP A 1 117 ? 8.284 1.317 -10.786 1.00 80.88 117 ASP A O 1
ATOM 945 N N . GLY A 1 118 ? 6.750 0.542 -9.335 1.00 84.81 118 GLY A N 1
ATOM 946 C CA . GLY A 1 118 ? 7.595 0.683 -8.153 1.00 84.81 118 GLY A CA 1
ATOM 947 C C . GLY A 1 118 ? 7.194 -0.221 -6.990 1.00 84.81 118 GLY A C 1
ATOM 948 O O . GLY A 1 118 ? 6.098 -0.766 -6.926 1.00 84.81 118 GLY A O 1
ATOM 949 N N . ALA A 1 119 ? 8.109 -0.376 -6.038 1.00 87.56 119 ALA A N 1
ATOM 950 C CA . ALA A 1 119 ? 7.833 -0.994 -4.745 1.00 87.56 119 ALA A CA 1
ATOM 951 C C . ALA A 1 119 ? 8.379 -0.113 -3.620 1.00 87.56 119 ALA A C 1
ATOM 953 O O . ALA A 1 119 ? 9.053 0.887 -3.869 1.00 87.56 119 ALA A O 1
ATOM 954 N N . CYS A 1 120 ? 8.075 -0.463 -2.374 1.00 88.50 120 CYS A N 1
ATOM 955 C CA . CYS A 1 120 ? 8.435 0.351 -1.224 1.00 88.50 120 C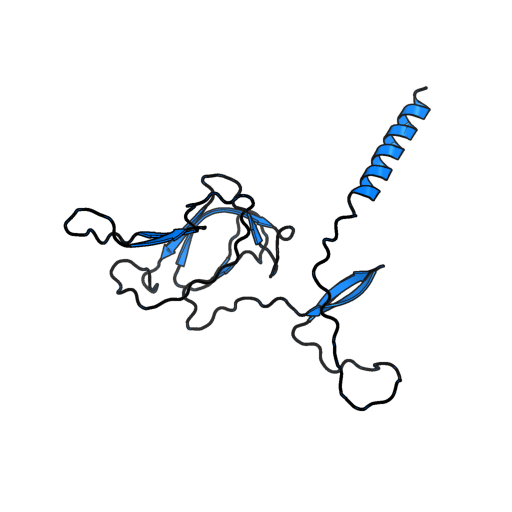YS A CA 1
ATOM 956 C C . CYS A 1 120 ? 9.185 -0.447 -0.170 1.00 88.50 120 CYS A C 1
ATOM 958 O O . CYS A 1 120 ? 8.767 -1.546 0.193 1.00 88.50 120 CYS A O 1
ATOM 960 N N . ALA A 1 121 ? 10.271 0.131 0.339 1.00 87.31 121 ALA A N 1
ATOM 961 C CA . ALA A 1 121 ? 11.028 -0.424 1.448 1.00 87.31 121 ALA A CA 1
ATOM 962 C C . ALA A 1 121 ? 10.689 0.289 2.764 1.00 87.31 121 ALA A C 1
ATOM 964 O O . ALA A 1 121 ? 10.680 1.521 2.841 1.00 87.31 121 ALA A O 1
ATOM 965 N N . PHE A 1 122 ? 10.492 -0.511 3.810 1.00 87.12 122 PHE A N 1
ATOM 966 C CA . PHE A 1 122 ? 10.363 -0.078 5.199 1.00 87.12 122 PHE A CA 1
ATOM 967 C C . PHE A 1 122 ? 11.708 -0.350 5.877 1.00 87.12 122 PHE A C 1
ATOM 969 O O . PHE A 1 122 ? 12.024 -1.492 6.198 1.00 87.12 122 PHE A O 1
ATOM 976 N N . GLN A 1 123 ? 12.554 0.675 5.984 1.00 84.12 123 GLN A N 1
ATOM 977 C CA . GLN A 1 123 ? 13.972 0.493 6.328 1.00 84.12 123 GLN A CA 1
ATOM 978 C C . GLN A 1 123 ? 14.257 0.564 7.832 1.00 84.12 123 GLN A C 1
ATOM 980 O O . GLN A 1 123 ? 15.324 0.136 8.276 1.00 84.12 123 GLN A O 1
ATOM 985 N N . HIS A 1 124 ? 13.330 1.100 8.625 1.00 83.00 124 HIS A N 1
ATOM 986 C CA . HIS A 1 124 ? 13.510 1.296 10.059 1.00 83.00 124 HIS A CA 1
ATOM 987 C C . HIS A 1 124 ? 12.412 0.585 10.852 1.00 83.00 124 HIS A C 1
ATOM 989 O O . HIS A 1 124 ? 11.287 0.443 10.385 1.00 83.00 124 HIS A O 1
ATOM 995 N N . ILE A 1 125 ? 12.715 0.197 12.097 1.00 78.44 125 ILE A N 1
ATOM 996 C CA . ILE A 1 125 ? 11.766 -0.457 13.024 1.00 78.44 125 ILE A CA 1
ATOM 997 C C . ILE A 1 125 ? 10.482 0.374 13.248 1.00 78.44 125 ILE A C 1
ATOM 999 O O . ILE A 1 125 ? 9.445 -0.175 13.603 1.00 78.44 125 ILE A O 1
ATOM 1003 N N . GLY A 1 126 ? 10.532 1.693 13.027 1.00 81.62 126 GLY A N 1
ATOM 1004 C CA . GLY A 1 126 ? 9.379 2.595 13.135 1.00 81.62 126 GLY A CA 1
ATOM 1005 C C . GLY A 1 126 ? 8.730 2.997 11.807 1.00 81.62 126 GLY A C 1
ATOM 1006 O O . GLY A 1 126 ? 7.737 3.735 11.844 1.00 81.62 126 GLY A O 1
ATOM 1007 N N . SER A 1 127 ? 9.280 2.549 10.672 1.00 87.56 127 SER A N 1
ATOM 1008 C CA . SER A 1 127 ? 8.778 2.889 9.342 1.00 87.56 127 SER A CA 1
ATOM 1009 C C . SER A 1 127 ? 7.357 2.380 9.182 1.00 87.56 127 SER A C 1
ATOM 1011 O O . SER A 1 127 ? 7.058 1.215 9.445 1.00 87.56 127 SER A O 1
ATOM 1013 N N . ARG A 1 128 ? 6.458 3.273 8.775 1.00 89.19 128 ARG A N 1
ATOM 1014 C CA . ARG A 1 128 ? 5.033 2.965 8.660 1.00 89.19 128 ARG A CA 1
ATOM 1015 C C . ARG A 1 128 ? 4.316 3.941 7.749 1.00 89.19 128 ARG A C 1
ATOM 1017 O O . ARG A 1 128 ? 4.776 5.056 7.503 1.00 89.19 128 ARG A O 1
ATOM 1024 N N . ILE A 1 129 ? 3.139 3.516 7.317 1.00 89.31 129 ILE A N 1
ATOM 1025 C CA . ILE A 1 129 ? 2.160 4.342 6.623 1.00 89.31 129 ILE A CA 1
ATOM 1026 C C . ILE A 1 129 ? 0.932 4.397 7.527 1.00 89.31 129 ILE A C 1
ATOM 1028 O O . ILE A 1 129 ? 0.378 3.359 7.883 1.00 89.31 129 ILE A O 1
ATOM 1032 N N . GLU A 1 130 ? 0.520 5.598 7.923 1.00 90.06 130 GLU A N 1
ATOM 1033 C CA . GLU A 1 130 ? -0.728 5.813 8.652 1.00 90.06 130 GLU A CA 1
ATOM 1034 C C . GLU A 1 130 ? -1.762 6.432 7.716 1.00 90.06 130 GLU A C 1
ATOM 1036 O O . GLU A 1 130 ? -1.539 7.496 7.127 1.00 90.06 130 GLU A O 1
ATOM 1041 N N . LEU A 1 131 ? -2.919 5.783 7.629 1.00 90.06 131 LEU A N 1
ATOM 1042 C CA . LEU 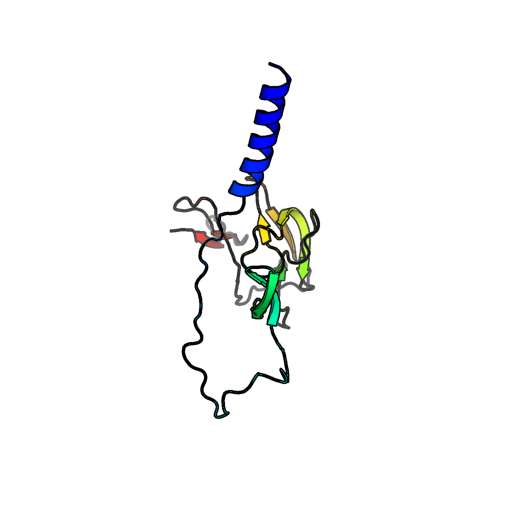A 1 131 ? -4.079 6.263 6.892 1.00 90.06 131 LEU A CA 1
ATOM 1043 C C . LEU A 1 131 ? -5.202 6.590 7.873 1.00 90.06 131 LEU A C 1
ATOM 1045 O O . LEU A 1 131 ? -5.432 5.858 8.836 1.00 90.06 131 LEU A O 1
ATOM 1049 N N . THR A 1 132 ? -5.932 7.663 7.594 1.00 90.81 132 THR A N 1
ATOM 1050 C CA . THR A 1 132 ? -7.154 8.023 8.317 1.00 90.81 132 THR A CA 1
ATOM 1051 C C . THR A 1 132 ? -8.361 7.722 7.427 1.00 90.81 132 THR A C 1
ATOM 1053 O O . THR A 1 132 ? -8.412 8.245 6.308 1.00 90.81 132 THR A O 1
ATOM 1056 N N . PRO A 1 133 ? -9.332 6.903 7.879 1.00 91.12 133 PRO A N 1
ATOM 1057 C CA . PRO A 1 133 ? -10.568 6.683 7.138 1.00 91.12 133 PRO A CA 1
ATOM 1058 C C . PRO A 1 133 ? -11.436 7.947 7.157 1.00 91.12 133 PRO A C 1
ATOM 1060 O O . PRO A 1 133 ? -11.566 8.614 8.184 1.00 91.12 133 PRO A O 1
ATOM 1063 N N . ARG A 1 134 ? -12.069 8.259 6.028 1.00 90.88 134 ARG A N 1
ATOM 1064 C CA . ARG A 1 134 ? -13.121 9.279 5.913 1.00 90.88 134 ARG A CA 1
ATOM 1065 C C . ARG A 1 134 ? -14.480 8.661 6.218 1.00 90.88 134 ARG A C 1
ATOM 1067 O O . ARG A 1 134 ? -14.621 7.444 6.192 1.00 90.88 134 ARG A O 1
ATOM 1074 N N . GLU A 1 135 ? -15.497 9.489 6.438 1.00 90.12 135 GLU A N 1
ATOM 1075 C CA . GLU A 1 135 ? -16.855 9.037 6.794 1.00 90.12 135 GLU A CA 1
ATOM 1076 C C . GLU A 1 135 ? -17.458 8.028 5.814 1.00 90.12 135 GLU A C 1
ATOM 1078 O O . GLU A 1 135 ? -18.261 7.188 6.207 1.00 90.12 135 GLU A O 1
ATOM 1083 N N . VAL A 1 136 ? -17.066 8.069 4.541 1.00 89.12 136 VAL A N 1
ATOM 1084 C CA . VAL A 1 136 ? -17.526 7.122 3.517 1.00 89.12 136 VAL A CA 1
ATOM 1085 C C . VAL A 1 136 ? -16.878 5.741 3.640 1.00 89.12 136 VAL A C 1
ATOM 1087 O O . VAL A 1 136 ? -17.498 4.764 3.232 1.00 89.12 136 VAL A O 1
ATOM 1090 N N . ALA A 1 137 ? -15.722 5.629 4.299 1.00 89.31 137 ALA A N 1
ATOM 1091 C CA . ALA A 1 137 ? -14.964 4.388 4.395 1.00 89.31 137 ALA A CA 1
ATOM 1092 C C . ALA A 1 137 ? -15.693 3.305 5.194 1.00 89.31 137 ALA A C 1
ATOM 1094 O O . ALA A 1 137 ? -16.411 3.610 6.150 1.00 89.31 137 ALA A O 1
ATOM 1095 N N . GLN A 1 138 ? -15.468 2.037 4.863 1.00 86.62 138 GLN A N 1
ATOM 1096 C CA . GLN A 1 138 ? -15.988 0.877 5.590 1.00 86.62 138 GLN A CA 1
ATOM 1097 C C . GLN A 1 138 ? -15.359 0.745 6.984 1.00 86.62 138 GLN A C 1
ATOM 1099 O O . GLN A 1 138 ? -16.031 0.327 7.926 1.00 86.62 138 GLN A O 1
ATOM 1104 N N . PHE A 1 139 ? -14.092 1.142 7.131 1.00 85.75 139 PHE A N 1
ATOM 1105 C CA . PHE A 1 139 ? -13.376 1.129 8.412 1.00 85.75 139 PHE A CA 1
ATOM 1106 C C . PHE A 1 139 ? -13.536 2.438 9.206 1.00 85.75 139 PHE A C 1
ATOM 1108 O O . PHE A 1 139 ? -12.803 2.669 10.170 1.00 85.75 139 PHE A O 1
ATOM 1115 N N . TYR A 1 140 ? -14.473 3.312 8.821 1.00 88.50 140 TYR A N 1
ATOM 1116 C CA . TYR A 1 140 ? -14.782 4.499 9.612 1.00 88.50 140 TYR A CA 1
ATOM 1117 C C . TYR A 1 140 ? -15.415 4.104 10.963 1.00 88.50 140 TYR A C 1
ATOM 1119 O O . TYR A 1 140 ? -16.298 3.237 10.988 1.00 88.50 140 TYR A O 1
ATOM 1127 N N . PRO A 1 141 ? -15.003 4.718 12.090 1.00 83.81 141 PRO A N 1
ATOM 1128 C CA . PRO A 1 141 ? -15.562 4.408 13.402 1.00 83.81 141 PRO A CA 1
ATOM 1129 C C . PRO A 1 141 ? -17.094 4.493 13.438 1.00 83.81 141 PRO A C 1
ATOM 1131 O O . PRO A 1 141 ? -17.697 5.409 12.887 1.00 83.81 141 PRO A O 1
ATOM 1134 N N . GLY A 1 142 ? -17.733 3.530 14.105 1.00 83.19 142 GLY A N 1
ATOM 1135 C CA . GLY A 1 142 ? -19.195 3.470 14.232 1.00 83.19 142 GLY A CA 1
ATOM 1136 C C . GLY A 1 142 ? -19.920 2.765 13.080 1.00 83.19 142 GLY A C 1
ATOM 1137 O O . GLY A 1 142 ? -21.121 2.520 13.193 1.00 83.19 142 GLY A O 1
ATOM 1138 N N . LYS A 1 143 ? -19.224 2.369 12.006 1.00 83.56 143 LYS A N 1
ATOM 1139 C CA . LYS A 1 143 ? -19.812 1.525 10.958 1.00 83.56 143 LYS A CA 1
ATOM 1140 C C . LYS A 1 143 ? -19.708 0.039 11.273 1.00 83.56 143 LYS A C 1
ATOM 1142 O O . LYS A 1 143 ? -18.742 -0.438 11.866 1.00 83.56 143 LYS A O 1
ATOM 1147 N N . LYS A 1 144 ? -20.708 -0.717 10.815 1.00 80.94 144 LYS A N 1
ATOM 1148 C CA . LYS A 1 144 ? -20.668 -2.179 10.850 1.00 80.94 144 LYS A CA 1
ATOM 1149 C C . LYS A 1 144 ? -19.693 -2.680 9.783 1.00 80.94 144 LYS A C 1
ATOM 1151 O O . LYS A 1 144 ? -19.911 -2.460 8.595 1.00 80.94 144 LYS A O 1
ATOM 1156 N N . LEU A 1 145 ? -18.650 -3.384 10.215 1.00 80.62 145 LEU A N 1
ATOM 1157 C CA . LEU A 1 145 ? -17.677 -3.997 9.316 1.00 80.62 145 LEU A CA 1
ATOM 1158 C C . LEU A 1 145 ? -18.309 -5.202 8.600 1.00 80.62 145 LEU A C 1
ATOM 1160 O O . LEU A 1 145 ? -18.675 -6.190 9.237 1.00 80.62 145 LEU A O 1
ATOM 1164 N N . GLY A 1 146 ? -18.469 -5.102 7.279 1.00 82.50 146 GLY A N 1
ATOM 1165 C CA . GLY A 1 146 ? -18.830 -6.229 6.416 1.00 82.50 146 GLY A 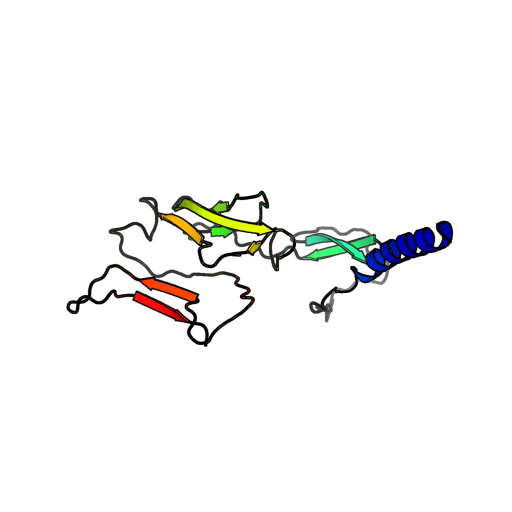CA 1
ATOM 1166 C C . GLY A 1 146 ? -17.644 -7.150 6.112 1.00 82.50 146 GLY A C 1
ATOM 1167 O O . GLY A 1 146 ? -16.515 -6.900 6.537 1.00 82.50 146 GLY A O 1
ATOM 1168 N N . SER A 1 147 ? -17.894 -8.207 5.341 1.00 85.81 147 SER A N 1
ATOM 1169 C CA . SER A 1 147 ? -16.833 -9.047 4.779 1.00 85.81 147 SER A CA 1
ATOM 1170 C C . SER A 1 147 ? -15.932 -8.226 3.855 1.00 85.81 147 SER A C 1
ATOM 1172 O O . SER A 1 147 ? -16.419 -7.387 3.101 1.00 85.81 147 SER A O 1
ATOM 1174 N N . PHE A 1 148 ? -14.627 -8.476 3.901 1.00 86.50 148 PHE A N 1
ATOM 1175 C CA . PHE A 1 148 ? -13.647 -7.808 3.047 1.00 86.50 148 PHE A CA 1
ATOM 1176 C C . PHE A 1 148 ? -12.541 -8.782 2.640 1.00 86.50 148 PHE A C 1
ATOM 1178 O O . PHE A 1 148 ? -12.382 -9.851 3.230 1.00 86.50 148 PHE A O 1
ATOM 1185 N N . THR A 1 149 ? -11.783 -8.414 1.611 1.00 87.00 149 THR A N 1
ATOM 1186 C CA . THR A 1 149 ? -10.584 -9.133 1.164 1.00 87.00 149 THR A CA 1
ATOM 1187 C C . THR A 1 149 ? -9.403 -8.175 1.203 1.00 87.00 149 THR A C 1
ATOM 1189 O O . THR A 1 149 ? -9.537 -7.021 0.803 1.00 87.00 149 THR A O 1
ATOM 1192 N N . LEU A 1 150 ? -8.259 -8.651 1.691 1.00 84.81 150 LEU A N 1
ATOM 1193 C CA . LEU A 1 150 ? -7.000 -7.914 1.700 1.00 84.81 150 LEU A CA 1
ATOM 1194 C C . LEU A 1 150 ? -5.987 -8.670 0.838 1.00 84.81 150 LEU A C 1
ATOM 1196 O O . LEU A 1 150 ? -5.718 -9.842 1.097 1.00 84.81 150 LEU A O 1
ATOM 1200 N N . SER A 1 151 ? -5.419 -7.986 -0.152 1.00 85.25 151 SER A N 1
ATOM 1201 C CA . SER A 1 151 ? -4.431 -8.538 -1.083 1.00 85.25 151 SER A CA 1
ATOM 1202 C C . SER A 1 151 ? -3.215 -7.621 -1.129 1.00 85.25 151 SER A C 1
ATOM 1204 O O . SER A 1 151 ? -3.363 -6.419 -1.335 1.00 85.25 151 SER A O 1
ATOM 1206 N N . PHE A 1 152 ? -2.020 -8.172 -0.929 1.00 84.94 152 PHE A N 1
ATOM 1207 C CA . PHE A 1 152 ? -0.768 -7.417 -0.922 1.00 84.94 152 PHE A CA 1
ATOM 1208 C C . PHE A 1 152 ? 0.406 -8.318 -1.311 1.00 84.94 152 PHE A C 1
ATOM 1210 O O . PHE A 1 152 ? 0.358 -9.534 -1.130 1.00 84.94 152 PHE A O 1
ATOM 1217 N N . TYR A 1 153 ? 1.470 -7.699 -1.819 1.00 82.88 153 TYR A N 1
ATOM 1218 C CA . TYR A 1 153 ? 2.765 -8.342 -2.017 1.00 82.88 153 TYR A CA 1
ATOM 1219 C C . TYR A 1 153 ? 3.707 -7.901 -0.901 1.00 82.88 153 TYR A C 1
ATOM 1221 O O . TYR A 1 153 ? 3.794 -6.713 -0.594 1.00 82.88 153 TYR A O 1
ATOM 1229 N N . LEU A 1 154 ? 4.413 -8.854 -0.296 1.00 82.69 154 LEU A N 1
ATOM 1230 C CA . LEU A 1 154 ? 5.375 -8.596 0.768 1.00 82.69 154 LEU A CA 1
ATOM 1231 C C . LEU A 1 154 ? 6.632 -9.428 0.525 1.00 82.69 154 LEU A C 1
ATOM 1233 O O . LEU A 1 154 ? 6.541 -10.615 0.220 1.00 82.69 154 LEU A O 1
ATOM 1237 N N . TYR A 1 155 ? 7.793 -8.795 0.679 1.00 83.56 155 TYR A N 1
ATOM 1238 C CA . TYR A 1 155 ? 9.094 -9.448 0.580 1.00 83.56 155 TYR A CA 1
ATOM 1239 C C . TYR A 1 155 ? 9.920 -9.130 1.836 1.00 83.56 155 TYR A C 1
ATOM 1241 O O . TYR A 1 155 ? 10.609 -8.109 1.878 1.00 83.56 155 TYR A O 1
ATOM 1249 N N . PRO A 1 156 ? 9.798 -9.943 2.897 1.00 77.50 156 PRO A N 1
ATOM 1250 C CA . PRO A 1 156 ? 10.546 -9.740 4.129 1.00 77.50 156 PRO A CA 1
ATOM 1251 C C . PRO A 1 156 ? 11.992 -10.228 3.961 1.00 77.50 156 PRO A C 1
ATOM 1253 O O . PRO A 1 156 ? 12.230 -11.350 3.523 1.00 77.50 156 PRO A O 1
ATOM 1256 N N . THR A 1 157 ? 12.970 -9.397 4.330 1.00 74.19 157 THR A N 1
ATOM 1257 C CA . THR A 1 157 ? 14.397 -9.775 4.282 1.00 74.19 157 THR A CA 1
ATOM 1258 C C . THR A 1 157 ? 14.765 -10.774 5.381 1.00 74.19 157 THR A C 1
ATOM 1260 O O . THR A 1 157 ? 15.659 -11.596 5.203 1.00 74.19 157 THR A O 1
ATOM 1263 N N . MET A 1 158 ? 14.084 -10.694 6.525 1.00 69.81 158 MET A N 1
ATOM 1264 C CA . MET A 1 158 ? 14.196 -11.623 7.645 1.00 69.81 158 MET A CA 1
ATOM 1265 C C . MET A 1 158 ? 12.792 -11.879 8.186 1.00 69.81 158 MET A C 1
ATOM 1267 O O . MET A 1 158 ? 11.982 -10.954 8.225 1.00 69.81 158 MET A O 1
ATOM 1271 N N . LEU A 1 159 ? 12.526 -13.129 8.557 1.00 67.06 159 LEU A N 1
ATOM 1272 C CA . LEU A 1 159 ? 11.309 -13.552 9.235 1.00 67.06 159 LEU A CA 1
ATOM 1273 C C . LEU A 1 159 ? 11.708 -14.280 10.508 1.00 67.06 159 LEU A C 1
ATOM 1275 O O . LEU A 1 159 ? 12.524 -15.202 10.452 1.00 67.06 159 LEU A O 1
ATOM 1279 N N . PHE A 1 160 ? 11.131 -13.876 11.633 1.00 71.25 160 PHE A N 1
ATOM 1280 C CA . PHE A 1 160 ? 11.181 -14.668 12.856 1.00 71.25 160 PHE A CA 1
ATOM 1281 C C . PHE A 1 160 ? 9.846 -15.386 13.060 1.00 71.25 160 PHE A C 1
ATOM 1283 O O . PHE A 1 160 ? 8.776 -14.825 12.807 1.00 71.25 160 PHE A O 1
ATOM 1290 N N . ASP A 1 161 ? 9.907 -16.622 13.552 1.00 71.25 161 ASP A N 1
ATOM 1291 C CA . ASP A 1 161 ? 8.712 -17.379 13.921 1.00 71.25 161 ASP A CA 1
ATOM 1292 C C . ASP A 1 161 ? 7.851 -16.567 14.895 1.00 71.25 161 ASP A C 1
ATOM 1294 O O . ASP A 1 161 ? 8.324 -16.076 15.926 1.00 71.25 161 ASP A O 1
ATOM 1298 N N . GLY A 1 162 ? 6.566 -16.428 14.566 1.00 69.88 162 GLY A N 1
ATOM 1299 C CA . GLY A 1 162 ? 5.620 -15.657 15.369 1.00 69.88 162 GLY A CA 1
ATOM 1300 C C . GLY A 1 162 ? 5.603 -14.152 15.085 1.00 69.88 162 GLY A C 1
ATOM 1301 O O . GLY A 1 162 ? 4.855 -13.431 15.753 1.00 69.88 162 GLY A O 1
ATOM 1302 N N . GLU A 1 163 ? 6.347 -13.650 14.093 1.00 74.12 163 GLU A N 1
ATOM 1303 C CA . GLU A 1 163 ? 6.194 -12.263 13.647 1.00 74.12 163 GLU A CA 1
ATOM 1304 C C . GLU A 1 163 ? 4.796 -12.003 13.090 1.00 74.12 163 GLU A C 1
ATOM 1306 O O . GLU A 1 163 ? 4.246 -12.773 12.303 1.00 74.12 163 GLU A O 1
ATOM 1311 N N . THR A 1 164 ? 4.200 -10.890 13.521 1.00 72.56 164 THR A N 1
ATOM 1312 C CA . THR A 1 164 ? 2.849 -10.498 13.113 1.00 72.56 164 THR A CA 1
ATOM 1313 C C . THR A 1 164 ? 2.879 -9.904 11.710 1.00 72.56 164 THR A C 1
ATOM 1315 O O . THR A 1 164 ? 3.478 -8.855 11.499 1.00 72.56 164 THR A O 1
ATOM 1318 N N . VAL A 1 165 ? 2.175 -10.533 10.771 1.00 71.56 165 VAL A N 1
ATOM 1319 C CA . VAL A 1 165 ? 2.004 -10.035 9.395 1.00 71.56 165 VAL A CA 1
ATOM 1320 C C . VAL A 1 165 ? 0.846 -9.053 9.333 1.00 71.56 165 VAL A C 1
ATOM 1322 O O . VAL A 1 165 ? 0.947 -7.973 8.760 1.00 71.56 165 VAL A O 1
ATOM 1325 N N . ILE A 1 166 ? -0.280 -9.439 9.936 1.00 73.81 166 ILE A N 1
ATOM 1326 C CA . ILE A 1 166 ? -1.505 -8.643 9.977 1.00 73.81 166 ILE A CA 1
ATOM 1327 C C . ILE A 1 166 ? -2.060 -8.705 11.386 1.00 73.81 166 ILE A C 1
ATOM 1329 O O . ILE A 1 166 ? -2.113 -9.760 12.009 1.00 73.81 166 ILE A O 1
ATOM 1333 N N . SER A 1 167 ? -2.528 -7.569 11.877 1.00 73.44 167 SER A N 1
ATOM 1334 C CA . SER A 1 167 ? -3.188 -7.455 13.166 1.00 73.44 167 SER A CA 1
ATOM 1335 C C . SER A 1 167 ? -4.342 -6.478 13.026 1.00 73.44 167 SER A C 1
ATOM 1337 O O . SER A 1 167 ? -4.116 -5.287 12.828 1.00 73.44 167 SER A O 1
ATOM 1339 N N . MET A 1 168 ? -5.571 -6.963 13.172 1.00 70.75 168 MET A N 1
ATOM 1340 C CA . MET A 1 168 ? -6.731 -6.109 13.391 1.00 70.75 168 MET A CA 1
ATOM 1341 C C . MET A 1 168 ? -7.116 -6.226 14.858 1.00 70.75 168 MET A C 1
ATOM 1343 O O . MET A 1 168 ? -7.715 -7.218 15.261 1.00 70.75 168 MET A O 1
ATOM 1347 N N . LEU A 1 169 ? -6.764 -5.221 15.654 1.00 67.38 169 LEU A N 1
ATOM 1348 C CA . LEU A 1 169 ? -7.260 -5.075 17.017 1.00 67.38 169 LEU A CA 1
ATOM 1349 C C . LEU A 1 169 ? -8.439 -4.111 16.955 1.00 67.38 169 LEU A C 1
ATOM 1351 O O . LEU A 1 169 ? -8.251 -2.910 16.771 1.00 67.38 169 LEU A O 1
ATOM 1355 N N . ALA A 1 170 ? -9.656 -4.634 17.054 1.00 53.38 170 ALA A N 1
ATOM 1356 C CA . ALA A 1 170 ? -10.796 -3.773 17.294 1.00 53.38 170 ALA A CA 1
ATOM 1357 C C . ALA A 1 170 ? -10.750 -3.331 18.767 1.00 53.38 170 ALA A C 1
ATOM 1359 O O . ALA A 1 170 ? -10.427 -4.136 19.647 1.00 53.38 170 ALA A O 1
ATOM 1360 N N . PRO A 1 171 ? -11.140 -2.090 19.091 1.00 50.00 171 PRO A N 1
ATOM 1361 C CA . PRO A 1 171 ? -11.439 -1.698 20.461 1.00 50.00 171 PRO A CA 1
ATOM 1362 C C . PRO A 1 171 ? -12.783 -2.297 20.911 1.00 50.00 171 PRO A C 1
ATOM 1364 O O . PRO A 1 171 ? -13.580 -1.636 21.568 1.00 50.00 171 PRO A O 1
ATOM 1367 N N . SER A 1 172 ? -13.089 -3.542 20.542 1.00 49.22 172 SER A N 1
ATOM 1368 C CA . SER A 1 172 ? -14.119 -4.297 21.234 1.00 49.22 172 SER A CA 1
ATOM 1369 C C . SER A 1 172 ? -13.464 -4.852 22.491 1.00 49.22 172 SER A C 1
ATOM 1371 O O . SER A 1 172 ? -12.606 -5.734 22.459 1.00 49.22 172 SER A O 1
ATOM 1373 N N . ILE A 1 173 ? -13.812 -4.238 23.609 1.00 51.69 173 ILE A N 1
ATOM 1374 C CA . ILE A 1 173 ? -13.431 -4.707 24.928 1.00 51.69 173 ILE A CA 1
ATOM 1375 C C . ILE A 1 173 ? -14.364 -5.880 25.237 1.00 51.69 173 ILE A C 1
ATOM 1377 O O . ILE A 1 173 ? -15.580 -5.704 25.324 1.00 51.69 173 ILE A O 1
ATOM 1381 N N . ARG A 1 174 ? -13.822 -7.097 25.343 1.00 53.88 174 ARG A N 1
ATOM 1382 C CA . ARG A 1 174 ? -14.560 -8.194 25.987 1.00 53.88 174 ARG A CA 1
ATOM 1383 C C . ARG A 1 174 ? -14.808 -7.820 27.452 1.00 53.88 174 ARG A C 1
ATOM 1385 O O . ARG A 1 174 ? -14.091 -7.001 28.017 1.00 53.88 174 ARG A O 1
ATOM 1392 N N . PHE A 1 175 ? -15.792 -8.448 28.096 1.00 56.91 175 PHE A N 1
ATOM 1393 C CA . PHE A 1 175 ? -16.081 -8.238 29.526 1.00 56.91 175 PHE A CA 1
ATOM 1394 C C . PHE A 1 175 ? -14.871 -8.501 30.459 1.00 56.91 175 PHE A C 1
ATOM 1396 O O . PHE A 1 175 ? -14.923 -8.148 31.631 1.00 56.91 175 PHE A O 1
ATOM 1403 N N . ASP A 1 176 ? -13.784 -9.087 29.945 1.00 70.38 176 ASP A N 1
ATOM 1404 C CA . ASP A 1 176 ? -12.500 -9.343 30.610 1.00 70.38 176 ASP A CA 1
ATOM 1405 C C . ASP A 1 176 ? -11.417 -8.268 30.344 1.00 70.38 176 ASP A C 1
ATOM 1407 O O . ASP A 1 176 ? -10.248 -8.470 30.677 1.00 70.38 176 ASP A O 1
ATOM 1411 N N . ASN A 1 177 ? -11.780 -7.128 29.750 1.00 60.59 177 ASN A N 1
ATOM 1412 C CA . ASN A 1 177 ? -10.868 -6.041 29.380 1.00 60.59 177 ASN A CA 1
ATOM 1413 C C . ASN A 1 177 ? -9.850 -6.378 28.268 1.00 60.59 177 ASN A C 1
ATOM 1415 O O . ASN A 1 177 ? -8.917 -5.604 28.035 1.00 60.59 177 ASN A O 1
ATOM 1419 N N . GLN A 1 178 ? -10.015 -7.494 27.547 1.00 57.00 178 GLN A N 1
ATOM 1420 C CA . GLN A 1 178 ? -9.141 -7.844 26.427 1.00 57.00 178 GLN A CA 1
ATOM 1421 C C . GLN A 1 178 ? -9.627 -7.237 25.105 1.00 57.00 178 GLN A C 1
ATOM 1423 O O . GLN A 1 178 ? -10.811 -7.300 24.758 1.00 57.00 178 GLN A O 1
ATOM 1428 N N . LEU A 1 179 ? -8.684 -6.679 24.338 1.00 57.12 179 LEU A N 1
ATOM 1429 C CA . LEU A 1 179 ? -8.909 -6.251 22.957 1.00 57.12 179 LEU A CA 1
ATOM 1430 C C . LEU A 1 179 ? -9.273 -7.470 22.105 1.00 57.12 179 LEU A C 1
ATOM 1432 O O . LEU A 1 179 ? -8.523 -8.446 22.059 1.00 57.12 179 LEU A O 1
ATOM 1436 N N . THR A 1 180 ? -10.406 -7.412 21.409 1.00 61.91 180 THR A N 1
ATOM 1437 C CA . THR A 1 180 ? -10.786 -8.460 20.453 1.00 61.91 180 THR A CA 1
ATOM 1438 C C . THR A 1 180 ? -10.358 -8.115 19.041 1.00 61.91 180 THR A C 1
ATOM 1440 O O . THR A 1 180 ? -10.357 -6.965 18.615 1.00 61.91 180 THR A O 1
ATOM 1443 N N . GLY A 1 181 ? -9.971 -9.140 18.295 1.00 70.00 181 GLY A N 1
ATOM 1444 C CA . GLY A 1 181 ? -9.388 -8.956 16.985 1.00 70.00 181 GLY A CA 1
ATOM 1445 C C . GLY A 1 181 ? -8.915 -10.262 16.382 1.00 70.00 181 GLY A C 1
ATOM 1446 O O . GLY A 1 181 ? -9.142 -11.337 16.940 1.00 70.00 181 GLY A O 1
ATOM 1447 N N . PHE A 1 182 ? -8.217 -10.157 15.261 1.00 69.06 182 PHE A N 1
ATOM 1448 C CA . PHE A 1 182 ? -7.467 -11.269 14.698 1.00 69.06 182 PHE A CA 1
ATOM 1449 C C . PHE A 1 182 ? -6.038 -10.829 14.405 1.00 69.06 182 PHE A C 1
ATOM 1451 O O . PHE A 1 182 ? -5.773 -9.671 14.073 1.00 69.06 182 PHE A O 1
ATOM 1458 N N . LYS A 1 183 ? -5.115 -11.776 14.540 1.00 73.06 183 LYS A N 1
ATOM 1459 C CA . LYS A 1 183 ? -3.716 -11.611 14.173 1.00 73.06 183 LYS A CA 1
ATOM 1460 C C . LYS A 1 183 ? -3.307 -12.783 13.292 1.00 73.06 183 LYS A C 1
ATOM 1462 O O . LYS A 1 183 ? -3.662 -13.923 13.583 1.00 73.06 183 LYS A O 1
ATOM 1467 N N . LEU A 1 184 ? -2.600 -12.483 12.216 1.00 70.19 184 LEU A N 1
ATOM 1468 C CA . LEU A 1 184 ? -1.963 -13.438 11.323 1.00 70.19 184 LEU A CA 1
ATOM 1469 C C . LEU A 1 184 ? -0.458 -13.310 11.527 1.00 70.19 184 LEU A C 1
ATOM 1471 O O . LEU A 1 184 ? 0.060 -12.193 11.586 1.00 70.19 184 LEU A O 1
ATOM 1475 N N . TYR A 1 185 ? 0.222 -14.444 11.627 1.00 76.75 185 TYR A N 1
ATOM 1476 C CA . TYR A 1 185 ? 1.653 -14.513 11.897 1.00 76.75 185 TYR A CA 1
ATOM 1477 C C . TYR A 1 185 ? 2.348 -15.353 10.832 1.00 76.75 185 TYR A C 1
ATOM 1479 O O . TYR A 1 185 ? 1.714 -16.231 10.237 1.00 76.75 185 TYR A O 1
ATOM 1487 N N . PHE A 1 186 ? 3.635 -15.096 10.610 1.00 63.59 186 PHE A N 1
ATOM 1488 C CA . PHE A 1 186 ? 4.480 -16.039 9.889 1.00 63.59 186 PHE A CA 1
ATOM 1489 C C . PHE A 1 186 ? 4.673 -17.293 10.745 1.00 63.59 186 PHE A C 1
ATOM 1491 O O . PHE A 1 186 ? 4.830 -17.212 11.968 1.00 63.59 186 PHE A O 1
ATOM 1498 N N . LYS A 1 187 ? 4.577 -18.444 10.085 1.00 57.81 187 LYS A N 1
ATOM 1499 C CA . LYS A 1 187 ? 4.837 -19.759 10.659 1.00 57.81 187 LYS A CA 1
ATOM 1500 C C . LYS A 1 187 ? 6.158 -20.276 10.121 1.00 57.81 187 LYS A C 1
ATOM 1502 O O . LYS A 1 187 ? 6.409 -20.010 8.923 1.00 57.81 187 LYS A O 1
#

Secondary structure (DSSP, 8-state):
-HHHHHHHHHHHHHHHHHHTT-------------------SS---------SEEEEE-GGGPEEEEEPP------TT-S-EEE--S--TT--EEESTTEEEEEE--EEESTT-SSSS-EEE--STT--EEEEE-TTSTTSTTS-------------S---TT-EEEEEEEEEE-TTSPEEEEEEE--

Foldseek 3Di:
DVVVVVVVVVVVVVVVVVVVPPDPPCDDDPDPPDDDDDDDDDDPPDPPDDDQWDWDQDPPRDTDIDGAFDDDDDDPPDLWDWDQLPDDAPDIDIDHPFKDWDDFDWHWDQVPDPHHNIDIDQDDPPGDTDIDTDPPHLPHPPHDRDDDDDDDDDDDPDFDFFAWPDWDFDPPQDPVRDTDTDTDGDD